Protein AF-A0A091SBZ1-F1 (afdb_monomer_lite)

InterPro domains:
  IPR006222 GCVT, N-terminal domain [PF01571] (2-147)
  IPR027266 Aminomethyltransferase superfamily [G3DSA:3.30.1360.120] (90-147)
  IPR028896 Aminomethyltransferase-like [PTHR43757] (1-147)

Sequence (202 aa):
QTRVYGRDRIRFMESLVVGDIAELKPGQGTLTLLTNERGGIVDDLIVTNTLEDHLYVVSNAGCADKDLAIMRGRAAELQATGGDIHLEVLDNALLALQGPSMAWVLQAGLSDDLAKLSFMNSITTTVFGVPGCRVTRCGYTGEDGVEAGLCLYGNDIDETTTPAEAGLMWTLGKRRRMAMDFPGAAIIMAQVKEKPKRKRVG

pLDDT: mean 93.48, std 8.98, range [35.75, 98.69]

Radius of gyration: 17.46 Å; chains: 1; bounding box: 43×33×48 Å

Organism: Nestor notabilis (NCBI:txid176057)

Foldseek 3Di:
DKKKAAPCSQVLVQQFWQANSVPADAQFKDWIFGAAQQQFGAWIWIWHNHVDRIIDIDTDPVCVVVVVVVSVVSVVVCVVVVGTMDMDDDPDDDDDDFELCSLVVFVVQFPDNCVVQDARGWDFGGGNNRHRDIDHRYDDCCDNDDRNLDDDEPPLGHNNAHCQQAVNCVRRYPVCLVVVSYRNSVVNNVCVVVPDPHHDDD

Structure (mmCIF, N/CA/C/O backbone):
data_AF-A0A091SBZ1-F1
#
_entry.id   AF-A0A091SBZ1-F1
#
loop_
_atom_site.group_PDB
_atom_site.id
_atom_site.type_symbol
_atom_site.label_atom_id
_atom_site.label_alt_id
_atom_site.label_comp_id
_atom_site.label_asym_id
_atom_site.label_entity_id
_atom_site.label_seq_id
_atom_site.pdbx_PDB_ins_code
_atom_site.Cartn_x
_atom_site.Cartn_y
_atom_site.Cartn_z
_atom_site.occupancy
_atom_site.B_iso_or_equiv
_atom_site.auth_seq_id
_atom_site.auth_comp_id
_atom_site.auth_asym_id
_atom_site.auth_atom_id
_atom_site.pdbx_PDB_model_num
ATOM 1 N N . GLN A 1 1 ? 4.241 -10.629 -0.255 1.00 92.31 1 GLN A N 1
ATOM 2 C CA . GLN A 1 1 ? 3.518 -9.897 -1.319 1.00 92.31 1 GLN A CA 1
ATOM 3 C C . GLN A 1 1 ? 2.236 -10.656 -1.597 1.00 92.31 1 GLN A C 1
ATOM 5 O O . GLN A 1 1 ? 2.288 -11.880 -1.683 1.00 92.31 1 GLN A O 1
ATOM 10 N N . THR A 1 2 ? 1.113 -9.959 -1.727 1.00 97.12 2 THR A N 1
ATOM 11 C CA . THR A 1 2 ? -0.202 -10.594 -1.876 1.00 97.12 2 THR A CA 1
ATOM 12 C C . THR A 1 2 ? -1.004 -9.868 -2.945 1.00 97.12 2 THR A C 1
ATOM 14 O O . THR A 1 2 ? -0.999 -8.638 -2.990 1.00 97.12 2 THR A O 1
ATOM 17 N N . ARG A 1 3 ? -1.705 -10.609 -3.800 1.00 98.06 3 ARG A N 1
ATOM 18 C CA . ARG A 1 3 ? -2.728 -10.057 -4.689 1.00 98.06 3 ARG A CA 1
ATOM 19 C C . ARG A 1 3 ? -4.116 -10.342 -4.141 1.00 98.06 3 ARG A C 1
ATOM 21 O O . ARG A 1 3 ? -4.367 -11.420 -3.604 1.00 98.06 3 ARG A O 1
ATOM 28 N N . VAL A 1 4 ? -5.008 -9.369 -4.293 1.00 98.56 4 VAL A N 1
ATOM 29 C CA . VAL A 1 4 ? -6.411 -9.464 -3.883 1.00 98.56 4 VAL A CA 1
ATOM 30 C C . VAL A 1 4 ? -7.297 -9.300 -5.111 1.00 98.56 4 VAL A C 1
ATOM 32 O O . VAL A 1 4 ? -7.350 -8.227 -5.713 1.00 98.56 4 VAL A O 1
ATOM 35 N N . TYR A 1 5 ? -8.002 -10.365 -5.459 1.00 98.50 5 TYR A N 1
ATOM 36 C CA . TYR A 1 5 ? -8.915 -10.455 -6.594 1.00 98.50 5 TYR A CA 1
ATOM 37 C C . TYR A 1 5 ? -10.376 -10.434 -6.144 1.00 98.50 5 TYR A C 1
ATOM 39 O O . TYR A 1 5 ? -10.666 -10.509 -4.948 1.00 98.50 5 TYR A O 1
ATOM 47 N N . GLY A 1 6 ? -11.277 -10.391 -7.126 1.00 97.94 6 GLY A N 1
ATOM 48 C CA . GLY A 1 6 ? -12.724 -10.438 -6.938 1.00 97.94 6 GLY A CA 1
ATOM 49 C C . GLY A 1 6 ? -13.359 -9.050 -6.958 1.00 97.94 6 GLY A C 1
ATOM 50 O O . GLY A 1 6 ? -12.687 -8.027 -6.761 1.00 97.94 6 GLY A O 1
ATOM 51 N N . ARG A 1 7 ? -14.665 -8.994 -7.228 1.00 97.81 7 ARG A N 1
ATOM 52 C CA . ARG A 1 7 ? -15.421 -7.731 -7.323 1.00 97.81 7 ARG A CA 1
ATOM 53 C C . ARG A 1 7 ? -15.471 -6.969 -5.997 1.00 97.81 7 ARG A C 1
ATOM 55 O O . ARG A 1 7 ? -15.599 -5.748 -5.992 1.00 97.81 7 ARG A O 1
ATOM 62 N N . ASP A 1 8 ? -15.335 -7.678 -4.876 1.00 98.31 8 ASP A N 1
ATOM 63 C CA . ASP A 1 8 ? -15.421 -7.115 -3.530 1.00 98.31 8 ASP A CA 1
ATOM 64 C C . ASP A 1 8 ? -14.040 -6.747 -2.947 1.00 98.31 8 ASP A C 1
ATOM 66 O O . ASP A 1 8 ? -13.957 -6.295 -1.804 1.00 98.31 8 ASP A O 1
ATOM 70 N N . ARG A 1 9 ? -12.945 -6.877 -3.718 1.00 98.62 9 ARG A N 1
ATOM 71 C CA . ARG A 1 9 ? -11.557 -6.637 -3.262 1.00 98.62 9 ARG A CA 1
ATOM 72 C C . ARG A 1 9 ? -11.333 -5.275 -2.596 1.00 98.62 9 ARG A C 1
ATOM 74 O O . ARG A 1 9 ? -10.594 -5.187 -1.619 1.00 98.62 9 ARG A O 1
ATOM 81 N N . ILE A 1 10 ? -11.987 -4.222 -3.098 1.00 98.38 10 ILE A N 1
ATOM 82 C CA . ILE A 1 10 ? -11.879 -2.863 -2.548 1.00 98.38 10 ILE A CA 1
ATOM 83 C C . ILE A 1 10 ? -12.536 -2.811 -1.172 1.00 98.38 10 ILE A C 1
ATOM 85 O O . ILE A 1 10 ? -11.896 -2.424 -0.199 1.00 98.38 10 ILE A O 1
ATOM 89 N N . ARG A 1 11 ? -13.790 -3.270 -1.075 1.00 98.00 11 ARG A N 1
ATOM 90 C CA . ARG A 1 11 ? -14.533 -3.339 0.189 1.00 98.00 11 ARG A CA 1
ATOM 91 C C . ARG A 1 11 ? -13.799 -4.198 1.216 1.00 98.00 11 ARG A C 1
ATOM 93 O O . ARG A 1 11 ? -13.717 -3.826 2.382 1.00 98.00 11 ARG A O 1
ATOM 100 N N . PHE A 1 12 ? -13.256 -5.332 0.783 1.00 98.56 12 PHE A N 1
ATOM 101 C CA . PHE A 1 12 ? -12.437 -6.194 1.621 1.00 98.56 12 PHE A CA 1
ATOM 102 C C . PHE A 1 12 ? -11.220 -5.456 2.164 1.00 98.56 12 PHE A C 1
ATOM 104 O O . PHE A 1 12 ? -11.011 -5.457 3.376 1.00 98.56 12 PHE A O 1
ATOM 111 N N . MET A 1 13 ? -10.452 -4.784 1.306 1.00 98.62 13 MET A N 1
ATOM 112 C CA . MET A 1 13 ? -9.267 -4.079 1.773 1.00 98.62 13 MET A CA 1
ATOM 113 C C . MET A 1 13 ? -9.621 -2.937 2.720 1.00 98.62 13 MET A C 1
ATOM 115 O O . MET A 1 13 ? -9.013 -2.806 3.778 1.00 98.62 13 MET A O 1
ATOM 119 N N . GLU A 1 14 ? -10.659 -2.168 2.409 1.00 98.69 14 GLU A N 1
ATOM 120 C CA . GLU A 1 14 ? -11.131 -1.084 3.270 1.00 98.69 14 GLU A CA 1
ATOM 121 C C . GLU A 1 14 ? -11.659 -1.561 4.625 1.00 98.69 14 GLU A C 1
ATOM 123 O O . GLU A 1 14 ? -11.531 -0.834 5.606 1.00 98.69 14 GLU A O 1
ATOM 128 N N . SER A 1 15 ? -12.154 -2.796 4.734 1.00 98.12 15 SER A N 1
ATOM 129 C CA . SER A 1 15 ? -12.539 -3.379 6.029 1.00 98.12 15 SER A CA 1
ATOM 130 C C . SER A 1 15 ? -11.360 -3.651 6.973 1.00 98.12 15 SER A C 1
ATOM 132 O O . SER A 1 15 ? -11.565 -3.970 8.144 1.00 98.12 15 SER A O 1
ATOM 134 N N . LEU A 1 16 ? -10.133 -3.554 6.461 1.00 98.44 16 LEU A N 1
ATOM 135 C CA . LEU A 1 16 ? -8.896 -3.827 7.185 1.00 98.44 16 LEU A CA 1
ATOM 136 C C . LEU A 1 16 ? -8.058 -2.561 7.387 1.00 98.44 16 LEU A C 1
ATOM 138 O O . LEU A 1 16 ? -7.412 -2.408 8.422 1.00 98.44 16 LEU A O 1
ATOM 142 N N . VAL A 1 17 ? -8.064 -1.657 6.405 1.00 98.69 17 VAL A N 1
ATOM 143 C CA . VAL A 1 17 ? -7.133 -0.525 6.355 1.00 98.69 17 VAL A CA 1
ATOM 144 C C . VAL A 1 17 ? -7.822 0.828 6.465 1.00 98.69 17 VAL A C 1
ATOM 146 O O . VAL A 1 17 ? -9.003 0.983 6.155 1.00 98.69 17 VAL A O 1
ATOM 149 N N . VAL A 1 18 ? -7.052 1.844 6.846 1.00 98.44 18 VAL A N 1
ATOM 150 C CA . VAL A 1 18 ? -7.541 3.222 7.050 1.00 98.44 18 VAL A CA 1
ATOM 151 C C . VAL A 1 18 ? -7.615 4.080 5.774 1.00 98.44 18 VAL A C 1
ATOM 153 O O . VAL A 1 18 ? -8.187 5.173 5.788 1.00 98.44 18 VAL A O 1
ATOM 156 N N . GLY A 1 19 ? -7.008 3.624 4.676 1.00 98.19 19 GLY A N 1
ATOM 157 C CA . GLY A 1 19 ? -6.908 4.363 3.413 1.00 98.19 19 GLY A CA 1
ATOM 158 C C . GLY A 1 19 ? -8.196 4.360 2.585 1.00 98.19 19 GLY A C 1
ATOM 159 O O . GLY A 1 19 ? -9.015 3.450 2.691 1.00 98.19 19 GLY A O 1
ATOM 160 N N . ASP A 1 20 ? -8.369 5.376 1.735 1.00 98.00 20 ASP A N 1
ATOM 161 C CA . ASP A 1 20 ? -9.408 5.393 0.692 1.00 98.00 20 ASP A CA 1
ATOM 162 C C . ASP A 1 20 ? -8.918 4.604 -0.531 1.00 98.00 20 ASP A C 1
ATOM 164 O O . ASP A 1 20 ? -8.333 5.164 -1.456 1.00 98.00 20 ASP A O 1
ATOM 168 N N . ILE A 1 21 ? -9.127 3.288 -0.524 1.00 98.56 21 ILE A N 1
ATOM 169 C CA . ILE A 1 21 ? -8.660 2.389 -1.588 1.00 98.56 21 ILE A CA 1
ATOM 170 C C . ILE A 1 21 ? -9.524 2.547 -2.844 1.00 98.56 21 ILE A C 1
ATOM 172 O O . ILE A 1 21 ? -9.005 2.484 -3.955 1.00 98.56 21 ILE A O 1
ATOM 176 N N . ALA A 1 22 ? -10.820 2.823 -2.679 1.00 98.12 22 ALA A N 1
ATOM 177 C CA . ALA A 1 22 ? -11.746 3.059 -3.788 1.00 98.12 22 ALA A CA 1
ATOM 178 C C . ALA A 1 22 ? -11.381 4.276 -4.664 1.00 98.12 22 ALA A C 1
ATOM 180 O O . ALA A 1 22 ? -11.751 4.315 -5.833 1.00 98.12 22 ALA A O 1
ATOM 181 N N . GLU A 1 23 ? -10.656 5.256 -4.116 1.00 97.81 23 GLU A N 1
ATOM 182 C CA . GLU A 1 23 ? -10.259 6.485 -4.823 1.00 97.81 23 GLU A CA 1
ATOM 183 C C . GLU A 1 23 ? -8.939 6.330 -5.600 1.00 97.81 23 GLU A C 1
ATOM 185 O O . GLU A 1 23 ? -8.543 7.229 -6.349 1.00 97.81 23 GLU A O 1
ATOM 190 N N . LEU A 1 24 ? -8.232 5.206 -5.427 1.00 97.94 24 LEU A N 1
ATOM 191 C CA . LEU A 1 24 ? -6.988 4.945 -6.143 1.00 97.94 24 LEU A CA 1
ATOM 192 C C . LEU A 1 24 ? -7.272 4.746 -7.630 1.00 97.94 24 LEU A C 1
ATOM 194 O O . LEU A 1 24 ? -8.044 3.872 -8.030 1.00 97.94 24 LEU A O 1
ATOM 198 N N . LYS A 1 25 ? -6.589 5.524 -8.467 1.00 97.75 25 LYS A N 1
ATOM 199 C CA . LYS A 1 25 ? -6.629 5.350 -9.921 1.00 97.75 25 LYS A CA 1
ATOM 200 C C . LYS A 1 25 ? -5.935 4.042 -10.330 1.00 97.75 25 LYS A C 1
ATOM 202 O O . LYS A 1 25 ? -5.073 3.561 -9.595 1.00 97.75 25 LYS A O 1
ATOM 207 N N . PRO A 1 26 ? -6.241 3.483 -11.512 1.00 97.50 26 PRO A N 1
ATOM 208 C CA . PRO A 1 26 ? -5.489 2.350 -12.043 1.00 97.50 26 PRO A CA 1
ATOM 209 C C . PRO A 1 26 ? -3.983 2.643 -12.099 1.00 97.50 26 PRO A C 1
ATOM 211 O O . PRO A 1 26 ? -3.564 3.699 -12.572 1.00 97.50 26 PRO A O 1
ATOM 214 N N . GLY A 1 27 ? -3.181 1.713 -11.588 1.00 95.19 27 GLY A N 1
ATOM 215 C CA . GLY A 1 27 ? -1.731 1.833 -11.422 1.00 95.19 27 GLY A CA 1
ATOM 216 C C . GLY A 1 27 ? -1.283 2.574 -10.155 1.00 95.19 27 GLY A C 1
ATOM 217 O O . GLY A 1 27 ? -0.106 2.478 -9.801 1.00 95.19 27 GLY A O 1
ATOM 218 N N . GLN A 1 28 ? -2.183 3.271 -9.455 1.00 97.94 28 GLN A N 1
ATOM 219 C CA . GLN A 1 28 ? -1.863 4.090 -8.288 1.00 97.94 28 GLN A CA 1
ATOM 220 C C . GLN A 1 28 ? -1.877 3.266 -7.000 1.00 97.94 28 GLN A C 1
ATOM 222 O O . GLN A 1 28 ? -2.772 2.456 -6.756 1.00 97.94 28 GLN A O 1
ATOM 227 N N . GLY A 1 29 ? -0.905 3.521 -6.132 1.00 97.25 29 GLY A N 1
ATOM 228 C CA . GLY A 1 29 ? -0.876 3.020 -4.771 1.00 97.25 29 GLY A CA 1
ATOM 229 C C . GLY A 1 29 ? -0.824 4.106 -3.711 1.00 97.25 29 GLY A C 1
ATOM 230 O O . GLY A 1 29 ? -0.721 5.298 -3.992 1.00 97.25 29 GLY A O 1
ATOM 231 N N . THR A 1 30 ? -0.903 3.664 -2.464 1.00 97.56 30 THR A N 1
ATOM 232 C CA . THR A 1 30 ? -0.788 4.506 -1.277 1.00 97.56 30 THR A CA 1
ATOM 233 C C . THR A 1 30 ? -0.179 3.704 -0.135 1.00 97.56 30 THR A C 1
ATOM 235 O O . THR A 1 30 ? -0.387 2.492 -0.045 1.00 97.56 30 THR A O 1
ATOM 238 N N . LEU A 1 31 ? 0.538 4.390 0.758 1.00 97.31 31 LEU A N 1
ATOM 239 C CA . LEU A 1 31 ? 0.767 3.863 2.098 1.00 97.31 31 LEU A CA 1
ATOM 240 C C . LEU A 1 31 ? -0.582 3.829 2.818 1.00 97.31 31 LEU A C 1
ATOM 242 O O . LEU A 1 31 ? -1.367 4.780 2.738 1.00 97.31 31 LEU A O 1
ATOM 246 N N . THR A 1 32 ? -0.850 2.742 3.519 1.00 98.38 32 THR A N 1
ATOM 247 C CA . THR A 1 32 ? -1.981 2.617 4.425 1.00 98.38 32 THR A CA 1
ATOM 248 C C . THR A 1 32 ? -1.585 1.786 5.640 1.00 98.38 32 THR A C 1
ATOM 250 O O . THR A 1 32 ? -0.468 1.284 5.726 1.00 98.38 32 THR A O 1
ATOM 253 N N . LEU A 1 33 ? -2.487 1.698 6.610 1.00 98.50 33 LEU A N 1
ATOM 254 C CA . LEU A 1 33 ? -2.244 1.061 7.897 1.00 98.50 33 LEU A CA 1
ATOM 255 C C . LEU A 1 33 ? -3.325 0.016 8.120 1.00 98.50 33 LEU A C 1
ATOM 257 O O . LEU A 1 33 ? -4.511 0.347 8.034 1.00 98.50 33 LEU A O 1
ATOM 261 N N . LEU A 1 34 ? -2.911 -1.212 8.417 1.00 98.38 34 LEU A N 1
ATOM 262 C CA . LEU A 1 34 ? -3.780 -2.234 8.983 1.00 98.38 34 LEU A CA 1
ATOM 263 C C . LEU A 1 34 ? -4.023 -1.859 10.446 1.00 98.38 34 LEU A C 1
ATOM 265 O O . LEU A 1 34 ? -3.061 -1.679 11.192 1.00 98.38 34 LEU A O 1
ATOM 269 N N . THR A 1 35 ? -5.275 -1.715 10.872 1.00 98.38 35 THR A N 1
ATOM 270 C CA . THR A 1 35 ? -5.596 -1.359 12.265 1.00 98.38 35 THR A CA 1
ATOM 271 C C . THR A 1 35 ? -6.416 -2.436 12.957 1.00 98.38 35 THR A C 1
ATOM 273 O O . THR A 1 35 ? -7.082 -3.254 12.326 1.00 98.38 35 THR A O 1
ATOM 276 N N . ASN A 1 36 ? -6.357 -2.446 14.287 1.00 97.94 36 ASN A N 1
ATOM 277 C CA . ASN A 1 36 ? -7.214 -3.277 15.127 1.00 97.94 36 ASN A CA 1
ATOM 278 C C . ASN A 1 36 ? -8.406 -2.473 15.682 1.00 97.94 36 ASN A C 1
ATOM 280 O O . ASN A 1 36 ? -8.450 -1.247 15.597 1.00 97.94 36 ASN A O 1
ATOM 284 N N . GLU A 1 37 ? -9.360 -3.156 16.319 1.00 97.69 37 GLU A N 1
ATOM 285 C CA . GLU A 1 37 ? -10.557 -2.518 16.901 1.00 97.69 37 GLU A CA 1
ATOM 286 C C . GLU A 1 37 ? -10.257 -1.535 18.044 1.00 97.69 37 GLU A C 1
ATOM 288 O O . GLU A 1 37 ? -11.089 -0.699 18.392 1.00 97.69 37 GLU A O 1
ATOM 293 N N . ARG A 1 38 ? -9.050 -1.593 18.623 1.00 97.69 38 ARG A N 1
ATOM 294 C CA . ARG A 1 38 ? -8.576 -0.626 19.625 1.00 97.69 38 ARG A CA 1
ATOM 295 C C . ARG A 1 38 ? -7.905 0.599 18.990 1.00 97.69 38 ARG A C 1
ATOM 297 O O . ARG A 1 38 ? -7.443 1.476 19.713 1.00 97.69 38 ARG A O 1
ATOM 304 N N . GLY A 1 39 ? -7.853 0.669 17.659 1.00 97.38 39 GLY A N 1
ATOM 305 C CA . GLY A 1 39 ? -7.251 1.756 16.887 1.00 97.38 39 GLY A CA 1
ATOM 306 C C . GLY A 1 39 ? -5.733 1.667 16.733 1.00 97.38 39 GLY A C 1
ATOM 307 O O . GLY A 1 39 ? -5.150 2.550 16.110 1.00 97.38 39 GLY A O 1
ATOM 308 N N . GLY A 1 40 ? -5.095 0.634 17.287 1.00 98.06 40 GLY A N 1
ATOM 309 C CA . GLY A 1 40 ? -3.657 0.423 17.158 1.00 98.06 40 GLY A CA 1
ATOM 310 C C . GLY A 1 40 ? -3.269 -0.076 15.769 1.00 98.06 40 GLY A C 1
ATOM 311 O O . GLY A 1 40 ? -4.065 -0.746 15.104 1.00 98.06 40 GLY A O 1
ATOM 312 N N . ILE A 1 41 ? -2.050 0.247 15.345 1.00 98.50 41 ILE A N 1
ATOM 313 C CA . ILE A 1 41 ? -1.506 -0.139 14.042 1.00 98.50 41 ILE A CA 1
ATOM 314 C C . ILE A 1 41 ? -0.955 -1.562 14.135 1.00 98.50 41 ILE A C 1
ATOM 316 O O . ILE A 1 41 ? -0.110 -1.857 14.967 1.00 98.50 41 ILE A O 1
ATOM 320 N N . VAL A 1 42 ? -1.444 -2.460 13.291 1.00 97.62 42 VAL A N 1
ATOM 321 C CA . VAL A 1 42 ? -1.009 -3.861 13.233 1.00 97.62 42 VAL A CA 1
ATOM 322 C C . VAL A 1 42 ? 0.165 -4.046 12.281 1.00 97.62 42 VAL A C 1
ATOM 324 O O . VAL A 1 42 ? 1.040 -4.854 12.576 1.00 97.62 42 VAL A O 1
ATOM 327 N N . ASP A 1 43 ? 0.160 -3.320 11.166 1.00 97.69 43 ASP A N 1
ATOM 328 C CA . ASP A 1 43 ? 1.286 -3.176 10.244 1.00 97.69 43 ASP A CA 1
ATOM 329 C C . ASP A 1 43 ? 1.040 -1.965 9.333 1.00 97.69 43 ASP A C 1
ATOM 331 O O . ASP A 1 43 ? -0.110 -1.546 9.131 1.00 97.69 43 ASP A O 1
ATOM 335 N N . ASP A 1 44 ? 2.104 -1.404 8.770 1.00 96.19 44 ASP A N 1
ATOM 336 C CA . ASP A 1 44 ? 2.031 -0.455 7.665 1.00 96.19 44 ASP A CA 1
ATOM 337 C C . ASP A 1 44 ? 2.322 -1.151 6.330 1.00 96.19 44 ASP A C 1
ATOM 339 O O . ASP A 1 44 ? 3.163 -2.038 6.227 1.00 96.19 44 ASP A O 1
ATOM 343 N N . LEU A 1 45 ? 1.572 -0.789 5.291 1.00 95.44 45 LEU A N 1
ATOM 344 C CA . LEU A 1 45 ? 1.581 -1.525 4.030 1.00 95.44 45 LEU A CA 1
ATOM 345 C C . LEU A 1 45 ? 1.336 -0.614 2.831 1.00 95.44 45 LEU A C 1
ATOM 347 O O . LEU A 1 45 ? 0.634 0.396 2.917 1.00 95.44 45 LEU A O 1
ATOM 351 N N . ILE A 1 46 ? 1.882 -0.999 1.680 1.00 96.94 46 ILE A N 1
ATOM 352 C CA . ILE A 1 46 ? 1.566 -0.366 0.400 1.00 96.94 46 ILE A CA 1
ATOM 353 C C . ILE A 1 46 ? 0.486 -1.189 -0.293 1.00 96.94 46 ILE A C 1
ATOM 355 O O . ILE A 1 46 ? 0.673 -2.379 -0.556 1.00 96.94 46 ILE A O 1
ATOM 359 N N . VAL A 1 47 ? -0.627 -0.535 -0.630 1.00 98.38 47 VAL A N 1
ATOM 360 C CA . VAL A 1 47 ? -1.666 -1.087 -1.510 1.00 98.38 47 VAL A CA 1
ATOM 361 C C . VAL A 1 47 ? -1.658 -0.326 -2.818 1.00 98.38 47 VAL A C 1
ATOM 363 O O . VAL A 1 47 ? -1.670 0.903 -2.826 1.00 98.38 47 VAL A O 1
ATOM 366 N N . THR A 1 48 ? -1.691 -1.062 -3.920 1.00 98.38 48 THR A N 1
ATOM 367 C CA . THR A 1 48 ? -1.811 -0.531 -5.275 1.00 98.38 48 THR A CA 1
ATOM 368 C C . THR A 1 48 ? -3.074 -1.064 -5.934 1.00 98.38 48 THR A C 1
ATOM 370 O O . THR A 1 48 ? -3.275 -2.277 -5.978 1.00 98.38 48 THR A O 1
ATOM 373 N N . ASN A 1 49 ? -3.897 -0.170 -6.484 1.00 98.25 49 ASN A N 1
ATOM 374 C CA . ASN A 1 49 ? -4.931 -0.534 -7.446 1.00 98.25 49 ASN A CA 1
ATOM 375 C C . ASN A 1 49 ? -4.253 -0.725 -8.800 1.00 98.25 49 ASN A C 1
ATOM 377 O O . ASN A 1 49 ? -3.751 0.241 -9.370 1.00 98.25 49 ASN A O 1
ATOM 381 N N . THR A 1 50 ? -4.120 -1.963 -9.271 1.00 97.56 50 THR A N 1
ATOM 382 C CA . THR A 1 50 ? -3.279 -2.228 -10.442 1.00 97.56 50 THR A CA 1
ATOM 383 C C . THR A 1 50 ? -3.968 -1.851 -11.754 1.00 97.56 50 THR A C 1
ATOM 385 O O . THR A 1 50 ? -5.124 -1.436 -11.768 1.00 97.56 50 THR A O 1
ATOM 388 N N . LEU A 1 51 ? -3.237 -1.927 -12.870 1.00 93.88 51 LEU A N 1
ATOM 389 C CA . LEU A 1 51 ? -3.848 -1.814 -14.202 1.00 93.88 51 LEU A CA 1
ATOM 390 C C . LEU A 1 51 ? -4.624 -3.089 -14.555 1.00 93.88 51 LEU A C 1
ATOM 392 O O . LEU A 1 51 ? -5.572 -3.057 -15.333 1.00 93.88 51 LEU A O 1
ATOM 396 N N . GLU A 1 52 ? -4.207 -4.207 -13.970 1.00 94.25 52 GLU A N 1
ATOM 397 C CA . GLU A 1 52 ? -4.923 -5.470 -13.960 1.00 94.25 52 GLU A CA 1
ATOM 398 C C . GLU A 1 52 ? -6.037 -5.466 -12.888 1.00 94.25 52 GLU A C 1
ATOM 400 O O . GLU A 1 52 ? -6.023 -4.645 -11.968 1.00 94.25 52 GLU A O 1
ATOM 405 N N . ASP A 1 53 ? -7.006 -6.383 -12.986 1.00 93.88 53 ASP A N 1
ATOM 406 C CA . ASP A 1 53 ? -8.207 -6.431 -12.128 1.00 93.88 53 ASP A CA 1
ATOM 407 C C . ASP A 1 53 ? -7.943 -7.006 -10.715 1.00 93.88 53 ASP A C 1
ATOM 409 O O . ASP A 1 53 ? -8.642 -7.897 -10.232 1.00 93.88 53 ASP A O 1
ATOM 413 N N . HIS A 1 54 ? -6.915 -6.502 -10.027 1.00 98.06 54 HIS A N 1
ATOM 414 C CA . HIS A 1 54 ? -6.574 -6.880 -8.654 1.00 98.06 54 HIS A CA 1
ATOM 415 C C . HIS A 1 54 ? -5.952 -5.731 -7.857 1.00 98.06 54 HIS A C 1
ATOM 417 O O . HIS A 1 54 ? -5.512 -4.718 -8.395 1.00 98.06 54 HIS A O 1
ATOM 423 N N . LEU A 1 55 ? -5.913 -5.889 -6.534 1.00 98.62 55 LEU A N 1
ATOM 424 C CA . LEU A 1 55 ? -5.047 -5.081 -5.678 1.00 98.62 55 LEU A CA 1
ATOM 425 C C . LEU A 1 55 ? -3.722 -5.798 -5.476 1.00 98.62 55 LEU A C 1
ATOM 427 O O . LEU A 1 55 ? -3.691 -7.018 -5.323 1.00 98.62 55 LEU A O 1
ATOM 431 N N . TYR A 1 56 ? -2.634 -5.041 -5.434 1.00 98.25 56 TYR A N 1
ATOM 432 C CA . TYR A 1 56 ? -1.309 -5.542 -5.098 1.00 98.25 56 TYR A CA 1
ATOM 433 C C . TYR A 1 56 ? -0.875 -4.978 -3.749 1.00 98.25 56 TYR A C 1
ATOM 435 O O . TYR A 1 56 ? -0.849 -3.762 -3.567 1.00 98.25 56 TYR A O 1
ATOM 443 N N . VAL A 1 57 ? -0.561 -5.867 -2.809 1.00 97.81 57 VAL A N 1
ATOM 444 C CA . VAL A 1 57 ? -0.284 -5.536 -1.411 1.00 97.81 57 VAL A CA 1
ATOM 445 C C . VAL A 1 57 ? 1.128 -5.973 -1.036 1.00 97.81 57 VAL A C 1
ATOM 447 O O . VAL A 1 57 ? 1.519 -7.134 -1.220 1.00 97.81 57 VAL A O 1
ATOM 450 N N . VAL A 1 58 ? 1.888 -5.038 -0.475 1.00 95.69 58 VAL A N 1
ATOM 451 C CA . VAL A 1 58 ? 3.216 -5.273 0.092 1.00 95.69 58 VAL A CA 1
ATOM 452 C C . VAL A 1 58 ? 3.179 -4.866 1.560 1.00 95.69 58 VAL A C 1
ATOM 454 O O . VAL A 1 58 ? 3.018 -3.684 1.856 1.00 95.69 58 VAL A O 1
ATOM 457 N N . SER A 1 59 ? 3.302 -5.848 2.450 1.00 91.88 59 SER A N 1
ATOM 458 C CA . SER A 1 59 ? 3.461 -5.655 3.893 1.00 91.88 59 SER A CA 1
ATOM 459 C C . SER A 1 59 ? 4.895 -5.947 4.335 1.00 91.88 59 SER A C 1
ATOM 461 O O . SER A 1 59 ? 5.710 -6.444 3.542 1.00 91.88 59 SER A O 1
ATOM 463 N N . ASN A 1 60 ? 5.210 -5.636 5.592 1.00 89.50 60 ASN A N 1
ATOM 464 C CA . ASN A 1 60 ? 6.533 -5.873 6.148 1.00 89.50 60 ASN A CA 1
ATOM 465 C C . ASN A 1 60 ? 6.843 -7.374 6.232 1.00 89.50 60 ASN A C 1
ATOM 467 O O . ASN A 1 60 ? 6.016 -8.190 6.640 1.00 89.50 60 ASN A O 1
ATOM 471 N N . ALA A 1 61 ? 8.081 -7.758 5.904 1.00 85.75 61 ALA A N 1
ATOM 472 C CA . ALA A 1 61 ? 8.489 -9.165 5.922 1.00 85.75 61 ALA A CA 1
ATOM 473 C C . ALA A 1 61 ? 8.329 -9.811 7.312 1.00 85.75 61 ALA A C 1
ATOM 475 O O . ALA A 1 61 ? 7.895 -10.956 7.407 1.00 85.75 61 ALA A O 1
ATOM 476 N N . GLY A 1 62 ? 8.619 -9.065 8.386 1.00 86.88 62 GLY A N 1
ATOM 477 C CA . GLY A 1 62 ? 8.455 -9.528 9.770 1.00 86.88 62 GLY A CA 1
ATOM 478 C C . GLY A 1 62 ? 6.999 -9.678 10.225 1.00 86.88 62 GLY A C 1
ATOM 479 O O . GLY A 1 62 ? 6.751 -10.303 11.253 1.00 86.88 62 GLY A O 1
ATOM 480 N N . CYS A 1 63 ? 6.046 -9.136 9.464 1.00 91.38 63 CYS A N 1
ATOM 481 C CA . CYS A 1 63 ? 4.616 -9.169 9.767 1.00 91.38 63 CYS A CA 1
ATOM 482 C C . CYS A 1 63 ? 3.835 -10.103 8.832 1.00 91.38 63 CYS A C 1
ATOM 484 O O . CYS A 1 63 ? 2.671 -10.391 9.099 1.00 91.38 63 CYS A O 1
ATOM 486 N N . ALA A 1 64 ? 4.479 -10.650 7.792 1.00 90.25 64 ALA A N 1
ATOM 487 C CA . ALA A 1 64 ? 3.826 -11.365 6.697 1.00 90.25 64 ALA A CA 1
ATOM 488 C C . ALA A 1 64 ? 2.846 -12.461 7.154 1.00 90.25 64 ALA A C 1
ATOM 490 O O . ALA A 1 64 ? 1.715 -12.504 6.671 1.00 90.25 64 ALA A O 1
ATOM 491 N N . ASP A 1 65 ? 3.244 -13.316 8.102 1.00 92.38 65 ASP A N 1
ATOM 492 C CA . ASP A 1 65 ? 2.381 -14.393 8.605 1.00 92.38 65 ASP A CA 1
ATOM 493 C C . ASP A 1 65 ? 1.157 -13.849 9.352 1.00 92.38 65 ASP A C 1
ATOM 495 O O . ASP A 1 65 ? 0.034 -14.326 9.157 1.00 92.38 65 ASP A O 1
ATOM 499 N N . LYS A 1 66 ? 1.363 -12.816 10.178 1.00 94.94 66 LYS A N 1
ATOM 500 C CA . LYS A 1 66 ? 0.308 -12.154 10.951 1.00 94.94 66 LYS A CA 1
ATOM 501 C C . LYS A 1 66 ? -0.693 -11.467 10.023 1.00 94.94 66 LYS A C 1
ATOM 503 O O . LYS A 1 66 ? -1.899 -11.685 10.147 1.00 94.94 66 LYS A O 1
ATOM 508 N N . ASP A 1 67 ? -0.201 -10.694 9.063 1.00 96.00 67 ASP A N 1
ATOM 509 C CA . ASP A 1 67 ? -1.043 -9.942 8.132 1.00 96.00 67 ASP A CA 1
ATOM 510 C C . ASP A 1 67 ? -1.826 -10.885 7.224 1.00 96.00 67 ASP A C 1
ATOM 512 O O . ASP A 1 67 ? -3.021 -10.696 6.990 1.00 96.00 67 ASP A O 1
ATOM 516 N N . LEU A 1 68 ? -1.176 -11.949 6.742 1.00 96.12 68 LEU A N 1
ATOM 517 C CA . LEU A 1 68 ? -1.820 -12.958 5.915 1.00 96.12 68 LEU A CA 1
ATOM 518 C C . LEU A 1 68 ? -2.906 -13.709 6.686 1.00 96.12 68 LEU A C 1
ATOM 520 O O . LEU A 1 68 ? -3.961 -13.983 6.113 1.00 96.12 68 LEU A O 1
ATOM 524 N N . ALA A 1 69 ? -2.692 -14.017 7.968 1.00 97.38 69 ALA A N 1
ATOM 525 C CA . ALA A 1 69 ? -3.717 -14.623 8.812 1.00 97.38 69 ALA A CA 1
ATOM 526 C C . ALA A 1 69 ? -4.940 -13.703 8.966 1.00 97.38 69 ALA A C 1
ATOM 528 O O . ALA A 1 69 ? -6.071 -14.162 8.794 1.00 97.38 69 ALA A O 1
ATOM 529 N N . ILE A 1 70 ? -4.725 -12.404 9.201 1.00 97.69 70 ILE A N 1
ATOM 530 C CA . ILE A 1 70 ? -5.801 -11.405 9.302 1.00 97.69 70 ILE A CA 1
ATOM 531 C C . ILE A 1 70 ? -6.565 -11.285 7.979 1.00 97.69 70 ILE A C 1
ATOM 533 O O . ILE A 1 70 ? -7.795 -11.380 7.960 1.00 97.69 70 ILE A O 1
ATOM 537 N N . MET A 1 71 ? -5.849 -11.132 6.861 1.00 97.94 71 MET A N 1
ATOM 538 C CA . MET A 1 71 ? -6.457 -11.049 5.533 1.00 97.94 71 MET A CA 1
ATOM 539 C C . MET A 1 71 ? -7.263 -12.307 5.200 1.00 97.94 71 MET A C 1
ATOM 541 O O . MET A 1 71 ? -8.387 -12.199 4.717 1.00 97.94 71 MET A O 1
ATOM 545 N N . ARG A 1 72 ? -6.728 -13.502 5.485 1.00 98.12 72 ARG A N 1
ATOM 546 C CA . ARG A 1 72 ? -7.430 -14.776 5.255 1.00 98.12 72 ARG A CA 1
ATOM 547 C C . ARG A 1 72 ? -8.674 -14.913 6.124 1.00 98.12 72 ARG A C 1
ATOM 549 O O . ARG A 1 72 ? -9.707 -15.329 5.608 1.00 98.12 72 ARG A O 1
ATOM 556 N N . GLY A 1 73 ? -8.597 -14.538 7.401 1.00 97.94 73 GLY A N 1
ATOM 557 C CA . GLY A 1 73 ? -9.747 -14.547 8.305 1.00 97.94 73 GLY A CA 1
ATOM 558 C C . GLY A 1 73 ? -10.874 -13.655 7.787 1.00 97.94 73 GLY A C 1
ATOM 559 O O . GLY A 1 73 ? -11.998 -14.116 7.599 1.00 97.94 73 GLY A O 1
ATOM 560 N N . ARG A 1 74 ? -10.551 -12.406 7.432 1.00 97.69 74 ARG A N 1
ATOM 561 C CA . ARG A 1 74 ? -11.536 -11.470 6.876 1.00 97.69 74 ARG A CA 1
ATOM 562 C C . ARG A 1 74 ? -12.085 -11.922 5.521 1.00 97.69 74 ARG A C 1
ATOM 564 O O . ARG A 1 74 ? -13.268 -11.729 5.246 1.00 97.69 74 ARG A O 1
ATOM 571 N N . ALA A 1 75 ? -11.251 -12.524 4.674 1.00 98.06 75 ALA A N 1
ATOM 572 C CA . ALA A 1 75 ? -11.696 -13.051 3.389 1.00 98.06 75 ALA A CA 1
ATOM 573 C C . ALA A 1 75 ? -12.703 -14.188 3.598 1.00 98.06 75 ALA A C 1
ATOM 575 O O . ALA A 1 75 ? -13.754 -14.177 2.964 1.00 98.06 75 ALA A O 1
ATOM 576 N N . ALA A 1 76 ? -12.435 -15.101 4.537 1.00 98.06 76 ALA A N 1
ATOM 577 C CA . ALA A 1 76 ? -13.347 -16.186 4.884 1.00 98.06 76 ALA A CA 1
ATOM 578 C C . ALA A 1 76 ? -14.693 -15.667 5.422 1.00 98.06 76 ALA A C 1
ATOM 580 O O . ALA A 1 76 ? -15.741 -16.167 5.020 1.00 98.06 76 ALA A O 1
ATOM 581 N N . GLU A 1 77 ? -14.687 -14.634 6.271 1.00 97.31 77 GLU A N 1
ATOM 582 C CA . GLU A 1 77 ? -15.917 -13.989 6.760 1.00 97.31 77 GLU A CA 1
ATOM 583 C C . GLU A 1 77 ? -16.760 -13.399 5.619 1.00 97.31 77 GLU A C 1
ATOM 585 O O . GLU A 1 77 ? -17.973 -13.611 5.560 1.00 97.31 77 GLU A O 1
ATOM 590 N N . LEU A 1 78 ? -16.131 -12.678 4.683 1.00 96.62 78 LEU A N 1
ATOM 591 C CA . LEU A 1 78 ? -16.845 -12.105 3.540 1.00 96.62 78 LEU A CA 1
ATOM 592 C C . LEU A 1 78 ? -17.354 -13.190 2.589 1.00 96.62 78 LEU A C 1
ATOM 594 O O . LEU A 1 78 ? -18.516 -13.144 2.186 1.00 96.62 78 LEU A O 1
ATOM 598 N N . GLN A 1 79 ? -16.535 -14.194 2.280 1.00 97.94 79 GLN A N 1
ATOM 599 C CA . GLN A 1 79 ? -16.932 -15.331 1.448 1.00 97.94 79 GLN A CA 1
ATOM 600 C C . GLN A 1 79 ? -18.109 -16.105 2.060 1.00 97.94 79 GLN A C 1
ATOM 602 O O . GLN A 1 79 ? -19.038 -16.467 1.340 1.00 97.94 79 GLN A O 1
ATOM 607 N N . ALA A 1 80 ? -18.140 -16.285 3.386 1.00 97.69 80 ALA A N 1
ATOM 608 C CA . ALA A 1 80 ? -19.249 -16.937 4.090 1.00 97.69 80 ALA A CA 1
ATOM 609 C C . ALA A 1 80 ? -20.590 -16.190 3.946 1.00 97.69 80 ALA A C 1
ATOM 611 O O . ALA A 1 80 ? -21.652 -16.787 4.108 1.00 97.69 80 ALA A O 1
ATOM 612 N N . THR A 1 81 ? -20.550 -14.899 3.605 1.00 96.81 81 THR A N 1
ATOM 613 C CA . THR A 1 81 ? -21.735 -14.070 3.324 1.00 96.81 81 THR A CA 1
ATOM 614 C C . THR A 1 81 ? -21.977 -13.845 1.825 1.00 96.81 81 THR A C 1
ATOM 616 O O . THR A 1 81 ? -22.826 -13.037 1.452 1.00 96.81 81 THR A O 1
ATOM 619 N N . GLY A 1 82 ? -21.269 -14.577 0.955 1.00 97.25 82 GLY A N 1
ATOM 620 C CA . GLY A 1 82 ? -21.417 -14.518 -0.504 1.00 97.25 82 GLY A CA 1
ATOM 621 C C . GLY A 1 82 ? -20.545 -13.471 -1.208 1.00 97.25 82 GLY A C 1
ATOM 622 O O . GLY A 1 82 ? -20.807 -13.144 -2.368 1.00 97.25 82 GLY A O 1
ATOM 623 N N . GLY A 1 83 ? -19.535 -12.928 -0.524 1.00 97.62 83 GLY A N 1
ATOM 624 C CA . GLY A 1 83 ? -18.540 -12.039 -1.126 1.00 97.62 83 GLY A CA 1
ATOM 625 C C . GLY A 1 83 ? -17.619 -12.767 -2.110 1.00 97.62 83 GLY A C 1
ATOM 626 O O . GLY A 1 83 ? -17.222 -13.908 -1.878 1.00 97.62 83 GLY A O 1
ATOM 627 N N . ASP A 1 84 ? -17.249 -12.083 -3.191 1.00 98.00 84 ASP A N 1
ATOM 628 C CA . ASP A 1 84 ? -16.275 -12.542 -4.188 1.00 98.00 84 ASP A CA 1
ATOM 629 C C . ASP A 1 84 ? -14.913 -11.865 -3.950 1.00 98.00 84 ASP A C 1
ATOM 631 O O . ASP A 1 84 ? -14.688 -10.704 -4.314 1.00 98.00 84 ASP A O 1
ATOM 635 N N . ILE A 1 85 ? -14.039 -12.595 -3.247 1.00 98.12 85 ILE A N 1
ATOM 636 C CA . ILE A 1 85 ? -12.676 -12.201 -2.881 1.00 98.12 85 ILE A CA 1
ATOM 637 C C . ILE A 1 85 ? -11.768 -13.420 -3.001 1.00 98.12 85 ILE A C 1
ATOM 639 O O . ILE A 1 85 ? -12.096 -14.482 -2.471 1.00 98.12 85 ILE A O 1
ATOM 643 N N . HIS A 1 86 ? -10.587 -13.257 -3.595 1.00 97.38 86 HIS A N 1
ATOM 644 C CA . HIS A 1 86 ? -9.551 -14.291 -3.600 1.00 97.38 86 HIS A CA 1
ATOM 645 C C . HIS A 1 86 ? -8.183 -13.696 -3.271 1.00 97.38 86 HIS A C 1
ATOM 647 O O . HIS A 1 86 ? -7.833 -12.622 -3.755 1.00 97.38 86 HIS A O 1
ATOM 653 N N . LEU A 1 87 ? -7.410 -14.403 -2.447 1.00 98.19 87 LEU A N 1
ATOM 654 C CA . LEU A 1 87 ? -6.061 -14.002 -2.055 1.00 98.19 87 LEU A CA 1
ATOM 655 C C . LEU A 1 87 ? -5.038 -14.924 -2.714 1.00 98.19 87 LEU A C 1
ATOM 657 O O . LEU A 1 87 ? -5.103 -16.140 -2.542 1.00 98.19 87 LEU A O 1
ATOM 661 N N . GLU A 1 88 ? -4.071 -14.340 -3.412 1.00 97.69 88 GLU A N 1
ATOM 662 C CA . GLU A 1 88 ? -2.919 -15.043 -3.977 1.00 97.69 88 GLU A CA 1
ATOM 663 C C . GLU A 1 88 ? -1.649 -14.532 -3.291 1.00 97.69 88 GLU A C 1
ATOM 665 O O . GLU A 1 88 ? -1.359 -13.336 -3.317 1.00 97.69 88 GLU A O 1
ATOM 670 N N . VAL A 1 89 ? -0.888 -15.428 -2.664 1.00 96.00 89 VAL A N 1
ATOM 671 C CA . VAL A 1 89 ? 0.430 -15.092 -2.106 1.00 96.00 89 VAL A CA 1
ATOM 672 C C . VAL A 1 89 ? 1.468 -15.300 -3.197 1.00 96.00 89 VAL A C 1
ATOM 674 O O . VAL A 1 89 ? 1.499 -16.363 -3.810 1.00 96.00 89 VAL A O 1
ATOM 677 N N . LEU A 1 90 ? 2.310 -14.296 -3.423 1.00 93.31 90 LEU A N 1
ATOM 678 C CA . LEU A 1 90 ? 3.368 -14.365 -4.426 1.00 93.31 90 LEU A CA 1
ATOM 679 C C . LEU A 1 90 ? 4.689 -14.801 -3.795 1.00 93.31 90 LEU A C 1
ATOM 681 O O . LEU A 1 90 ? 5.040 -14.350 -2.702 1.00 93.31 90 LEU A O 1
ATOM 685 N N . ASP A 1 91 ? 5.439 -15.605 -4.537 1.00 89.81 91 ASP A N 1
ATOM 686 C CA . ASP A 1 91 ? 6.791 -16.081 -4.233 1.00 89.81 91 ASP A CA 1
ATOM 687 C C . ASP A 1 91 ? 7.891 -15.262 -4.936 1.00 89.81 91 ASP A C 1
ATOM 689 O O . ASP A 1 91 ? 9.079 -15.565 -4.819 1.00 89.81 91 ASP A O 1
ATOM 693 N N . ASN A 1 92 ? 7.507 -14.189 -5.634 1.00 88.50 92 ASN A N 1
ATOM 694 C CA . ASN A 1 92 ? 8.432 -13.276 -6.298 1.00 88.50 92 ASN A CA 1
ATOM 695 C C . ASN A 1 92 ? 9.479 -12.710 -5.329 1.00 88.50 92 ASN A C 1
ATOM 697 O O . ASN A 1 92 ? 9.154 -12.258 -4.227 1.00 88.50 92 ASN A O 1
ATOM 701 N N . ALA A 1 93 ? 10.721 -12.591 -5.798 1.00 89.50 93 ALA A N 1
ATOM 702 C CA . ALA A 1 93 ? 11.706 -11.740 -5.143 1.00 89.50 93 ALA A CA 1
ATOM 703 C C . ALA A 1 93 ? 11.262 -10.264 -5.180 1.00 89.50 93 ALA A C 1
ATOM 705 O O . ALA A 1 93 ? 10.593 -9.826 -6.117 1.00 89.50 93 ALA A O 1
ATOM 706 N N . LEU A 1 94 ? 11.670 -9.489 -4.173 1.00 89.19 94 LEU A N 1
ATOM 707 C CA . LEU A 1 94 ? 11.462 -8.043 -4.119 1.00 89.19 94 LEU A CA 1
ATOM 708 C C . LEU A 1 94 ? 12.817 -7.350 -3.990 1.00 89.19 94 LEU A C 1
ATOM 710 O O . LEU A 1 94 ? 13.569 -7.623 -3.058 1.00 89.19 94 LEU A O 1
ATOM 714 N N . LEU A 1 95 ? 13.120 -6.460 -4.932 1.00 88.25 95 LEU A N 1
ATOM 715 C CA . LEU A 1 95 ? 14.351 -5.677 -4.946 1.00 88.25 95 LEU A CA 1
ATOM 716 C C . LEU A 1 95 ? 14.005 -4.199 -4.787 1.00 88.25 95 LEU A C 1
ATOM 718 O O . LEU A 1 95 ? 13.131 -3.687 -5.485 1.00 88.25 95 LEU A O 1
ATOM 722 N N . ALA A 1 96 ? 14.716 -3.518 -3.893 1.00 89.62 96 ALA A N 1
ATOM 723 C CA . ALA A 1 96 ? 14.636 -2.074 -3.736 1.00 89.62 96 ALA A CA 1
ATOM 724 C C . ALA A 1 96 ? 15.917 -1.439 -4.286 1.00 89.62 96 ALA A C 1
ATOM 726 O O . ALA A 1 96 ? 17.000 -1.635 -3.739 1.00 89.62 96 ALA A O 1
ATOM 727 N N . LEU A 1 97 ? 15.787 -0.676 -5.370 1.00 86.88 97 LEU A N 1
ATOM 728 C CA . LEU A 1 97 ? 16.828 0.227 -5.855 1.00 86.88 97 LEU A CA 1
ATOM 729 C C . LEU A 1 97 ? 16.437 1.642 -5.421 1.00 86.88 97 LEU A C 1
ATOM 731 O O . LEU A 1 97 ? 15.312 2.066 -5.681 1.00 86.88 97 LEU A O 1
ATOM 735 N N . GLN A 1 98 ? 17.321 2.341 -4.712 1.00 87.62 98 GLN A N 1
ATOM 736 C CA . GLN A 1 98 ? 17.063 3.661 -4.123 1.00 87.62 98 GLN A CA 1
ATOM 737 C C . GLN A 1 98 ? 18.304 4.549 -4.280 1.00 87.62 98 GLN A C 1
ATOM 739 O O . GLN A 1 98 ? 19.425 4.037 -4.282 1.00 87.62 98 GLN A O 1
ATOM 744 N N . GLY A 1 99 ? 18.102 5.862 -4.385 1.00 85.69 99 GLY A N 1
ATOM 745 C CA . GLY A 1 99 ? 19.162 6.867 -4.464 1.00 85.69 99 GLY A CA 1
ATOM 746 C C . GLY A 1 99 ? 19.145 7.645 -5.784 1.00 85.69 99 GLY A C 1
ATOM 747 O O . GLY A 1 99 ? 18.616 7.148 -6.776 1.00 85.69 99 GLY A O 1
ATOM 748 N N . PRO A 1 100 ? 19.798 8.821 -5.840 1.00 86.25 100 PRO A N 1
ATOM 749 C CA . PRO A 1 100 ? 19.619 9.843 -6.886 1.00 86.25 100 PRO A CA 1
ATOM 750 C C . PRO A 1 100 ? 19.899 9.379 -8.321 1.00 86.25 100 PRO A C 1
ATOM 752 O O . PRO A 1 100 ? 19.426 9.976 -9.287 1.00 86.25 100 PRO A O 1
ATOM 755 N N . SER A 1 101 ? 20.670 8.303 -8.481 1.00 89.88 101 SER A N 1
ATOM 756 C CA . SER A 1 101 ? 20.991 7.711 -9.784 1.00 89.88 101 SER A CA 1
ATOM 757 C C . SER A 1 101 ? 20.089 6.529 -10.157 1.00 89.88 101 SER A C 1
ATOM 759 O O . SER A 1 101 ? 20.253 5.966 -11.239 1.00 89.88 101 SER A O 1
ATOM 761 N N . MET A 1 102 ? 19.144 6.132 -9.296 1.00 92.00 102 MET A N 1
ATOM 762 C CA . MET A 1 102 ? 18.277 4.963 -9.476 1.00 92.00 102 MET A CA 1
ATOM 763 C C . MET A 1 102 ? 17.554 5.012 -10.812 1.00 92.00 102 MET A C 1
ATOM 765 O O . MET A 1 102 ? 17.585 4.034 -11.558 1.00 92.00 102 MET A O 1
ATOM 769 N N . ALA A 1 103 ? 16.951 6.160 -11.134 1.00 91.06 103 ALA A N 1
ATOM 770 C CA . ALA A 1 103 ? 16.178 6.296 -12.357 1.00 91.06 103 ALA A CA 1
ATOM 771 C C . ALA A 1 103 ? 17.048 6.069 -13.603 1.00 91.06 103 ALA A C 1
ATOM 773 O O . ALA A 1 103 ? 16.633 5.370 -14.522 1.00 91.06 103 ALA A O 1
ATOM 774 N N . TRP A 1 104 ? 18.276 6.597 -13.607 1.00 91.50 104 TRP A N 1
ATOM 775 C CA . TRP A 1 104 ? 19.222 6.412 -14.707 1.00 91.50 104 TRP A CA 1
ATOM 776 C C . TRP A 1 104 ? 19.671 4.952 -14.842 1.00 91.50 104 TRP A C 1
ATOM 778 O O . TRP A 1 104 ? 19.652 4.404 -15.943 1.00 91.50 104 TRP A O 1
ATOM 788 N N . VAL A 1 105 ? 20.016 4.307 -13.723 1.00 93.06 105 VAL A N 1
ATOM 789 C CA . VAL A 1 105 ? 20.444 2.900 -13.710 1.00 93.06 105 VAL A CA 1
ATOM 790 C C . VAL A 1 105 ? 19.322 1.984 -14.194 1.00 93.06 105 VAL A C 1
ATOM 792 O O . VAL A 1 105 ? 19.548 1.139 -15.058 1.00 93.06 105 VAL A O 1
ATOM 795 N N . LEU A 1 106 ? 18.109 2.149 -13.663 1.00 94.38 106 LEU A N 1
ATOM 796 C CA . LEU A 1 106 ? 16.983 1.282 -13.996 1.00 94.38 106 LEU A CA 1
ATOM 797 C C . LEU A 1 106 ? 16.507 1.491 -15.437 1.00 94.38 106 LEU A C 1
ATOM 799 O O . LEU A 1 106 ? 16.183 0.516 -16.111 1.00 94.38 106 LEU A O 1
ATOM 803 N N . GLN A 1 107 ? 16.515 2.733 -15.935 1.00 96.38 107 GLN A N 1
ATOM 804 C CA . GLN A 1 107 ? 16.092 3.045 -17.302 1.00 96.38 107 GLN A CA 1
ATOM 805 C C . GLN A 1 107 ? 16.882 2.262 -18.360 1.00 96.38 107 GLN A C 1
ATOM 807 O O . GLN A 1 107 ? 16.305 1.881 -19.376 1.00 96.38 107 GLN A O 1
ATOM 812 N N . ALA A 1 108 ? 18.168 1.973 -18.123 1.00 96.38 108 ALA A N 1
ATOM 813 C CA . ALA A 1 108 ? 18.996 1.187 -19.041 1.00 96.38 108 ALA A CA 1
ATOM 814 C C . ALA A 1 108 ? 18.469 -0.245 -19.270 1.00 96.38 108 ALA A C 1
ATOM 816 O O . ALA A 1 108 ? 18.786 -0.864 -20.285 1.00 96.38 108 ALA A O 1
ATOM 817 N N . GLY A 1 109 ? 17.672 -0.769 -18.335 1.00 95.19 109 GLY A N 1
ATOM 818 C CA . GLY A 1 109 ? 17.044 -2.085 -18.412 1.00 95.19 109 GLY A CA 1
ATOM 819 C C . GLY A 1 109 ? 15.570 -2.066 -18.814 1.00 95.19 109 GLY A C 1
ATOM 820 O O . GLY A 1 109 ? 14.957 -3.131 -18.795 1.00 95.19 109 GLY A O 1
ATOM 821 N N . LEU A 1 110 ? 14.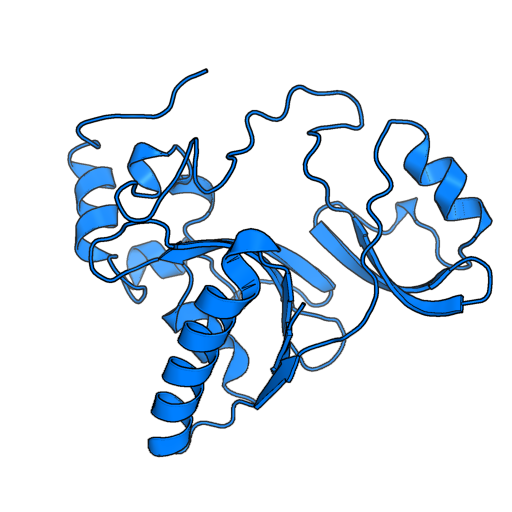996 -0.902 -19.136 1.00 95.19 110 LEU A N 1
ATOM 822 C CA . LEU A 1 110 ? 13.568 -0.722 -19.402 1.00 95.19 110 LEU A CA 1
ATOM 823 C C . LEU A 1 110 ? 13.309 -0.248 -20.834 1.00 95.19 110 LEU A C 1
ATOM 825 O O . LEU A 1 110 ? 13.993 0.638 -21.344 1.00 95.19 110 LEU A O 1
ATOM 829 N N . SER A 1 111 ? 12.257 -0.786 -21.454 1.00 92.94 111 SER A N 1
ATOM 830 C CA . SER A 1 111 ? 11.674 -0.224 -22.681 1.00 92.94 111 SER A CA 1
ATOM 831 C C . SER A 1 111 ? 10.741 0.956 -22.403 1.00 92.94 111 SER A C 1
ATOM 833 O O . SER A 1 111 ? 10.613 1.853 -23.234 1.00 92.94 111 SER A O 1
ATOM 835 N N . ASP A 1 112 ? 10.073 0.947 -21.249 1.00 94.00 112 ASP A N 1
ATOM 836 C CA . ASP A 1 112 ? 9.189 2.023 -20.813 1.00 94.00 112 ASP A CA 1
ATOM 837 C C . ASP A 1 112 ? 9.988 3.231 -20.311 1.00 94.00 112 ASP A C 1
ATOM 839 O O . ASP A 1 112 ? 11.046 3.094 -19.696 1.00 94.00 112 ASP A O 1
ATOM 843 N N . ASP A 1 113 ? 9.456 4.427 -20.555 1.00 94.81 113 ASP A N 1
ATOM 844 C CA . ASP A 1 113 ? 10.030 5.685 -20.077 1.00 94.81 113 ASP A CA 1
ATOM 845 C C . ASP A 1 113 ? 9.704 5.884 -18.590 1.00 94.81 113 ASP A C 1
ATOM 847 O O . ASP A 1 113 ? 8.581 6.244 -18.217 1.00 94.81 113 ASP A O 1
ATOM 851 N N . LEU A 1 114 ? 10.701 5.660 -17.735 1.00 92.75 114 LEU A N 1
ATOM 852 C CA . LEU A 1 114 ? 10.583 5.735 -16.283 1.00 92.75 114 LEU A CA 1
ATOM 853 C C . LEU A 1 114 ? 10.241 7.152 -15.798 1.00 92.75 114 LEU A C 1
ATOM 855 O O . LEU A 1 114 ? 9.652 7.300 -14.727 1.00 92.75 114 LEU A O 1
ATOM 859 N N . ALA A 1 115 ? 10.531 8.200 -16.580 1.00 92.69 115 ALA A N 1
ATOM 860 C CA . ALA A 1 115 ? 10.145 9.567 -16.230 1.00 92.69 115 ALA A CA 1
ATOM 861 C C . ALA A 1 115 ? 8.618 9.758 -16.221 1.00 92.69 115 ALA A C 1
ATOM 863 O O . ALA A 1 115 ? 8.111 10.626 -15.506 1.00 92.69 115 ALA A O 1
ATOM 864 N N . LYS A 1 116 ? 7.876 8.923 -16.964 1.00 94.31 116 LYS A N 1
ATOM 865 C CA . LYS A 1 116 ? 6.403 8.912 -16.977 1.00 94.31 116 LYS A CA 1
ATOM 866 C C . LYS A 1 116 ? 5.800 8.155 -15.797 1.00 94.31 116 LYS A C 1
ATOM 868 O O . LYS A 1 116 ? 4.617 8.332 -15.509 1.00 94.31 116 LYS A O 1
ATOM 873 N N . LEU A 1 117 ? 6.591 7.342 -15.097 1.00 92.44 117 LEU A N 1
ATOM 874 C CA . LEU A 1 117 ? 6.160 6.672 -13.878 1.00 92.44 117 LEU A CA 1
ATOM 875 C C . LEU A 1 117 ? 6.311 7.643 -12.703 1.00 92.44 117 LEU A C 1
ATOM 877 O O . LEU A 1 117 ? 7.415 7.897 -12.224 1.00 92.44 117 LEU A O 1
ATOM 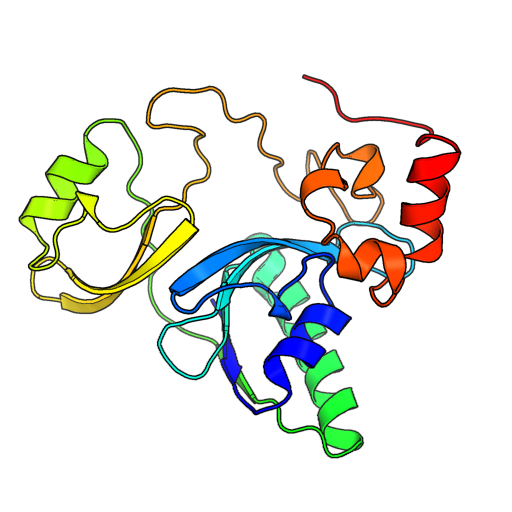881 N N . SER A 1 118 ? 5.213 8.239 -12.250 1.00 93.25 118 SER A N 1
ATOM 882 C CA . SER A 1 118 ? 5.215 9.157 -11.107 1.00 93.25 118 SER A CA 1
ATOM 883 C C . SER A 1 118 ? 5.262 8.409 -9.768 1.00 93.25 118 SER A C 1
ATOM 885 O O . SER A 1 118 ? 5.018 7.204 -9.699 1.00 93.25 118 SER A O 1
ATOM 887 N N .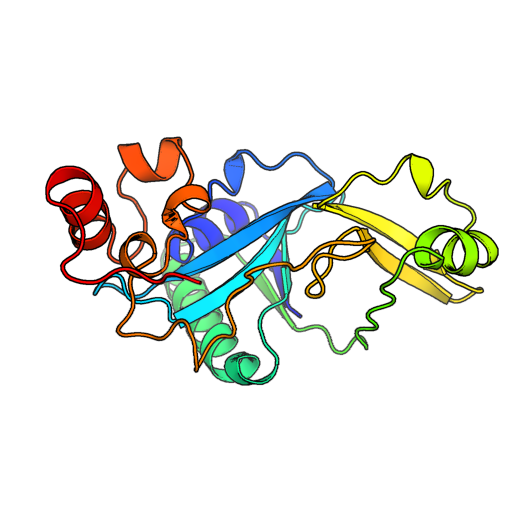 PHE A 1 119 ? 5.609 9.117 -8.688 1.00 93.06 119 PHE A N 1
ATOM 888 C CA . PHE A 1 119 ? 5.648 8.546 -7.337 1.00 93.06 119 PHE A CA 1
ATOM 889 C C . PHE A 1 119 ? 4.320 7.855 -6.979 1.00 93.06 119 PHE A C 1
ATOM 891 O O . PHE A 1 119 ? 3.242 8.341 -7.330 1.00 93.06 119 PHE A O 1
ATOM 898 N N . MET A 1 120 ? 4.414 6.708 -6.304 1.00 93.75 120 MET A N 1
ATOM 899 C CA . MET A 1 120 ? 3.303 5.817 -5.947 1.00 93.75 120 MET A CA 1
ATOM 900 C C . MET A 1 120 ? 2.483 5.295 -7.133 1.00 93.75 120 MET A C 1
ATOM 902 O O . MET A 1 120 ? 1.335 4.900 -6.957 1.00 93.75 120 MET A O 1
ATOM 906 N N . ASN A 1 121 ? 3.058 5.250 -8.334 1.00 94.19 121 ASN A N 1
ATOM 907 C CA . ASN A 1 121 ? 2.473 4.541 -9.470 1.00 94.19 121 ASN A CA 1
ATOM 908 C C . ASN A 1 121 ? 3.320 3.321 -9.836 1.00 94.19 121 ASN A C 1
ATOM 910 O O . ASN A 1 121 ? 4.522 3.264 -9.554 1.00 94.19 121 ASN A O 1
ATOM 914 N N . SER A 1 122 ? 2.671 2.335 -10.451 1.00 94.25 122 SER A N 1
ATOM 915 C CA . SER A 1 122 ? 3.293 1.078 -10.857 1.00 94.25 122 SER A CA 1
ATOM 916 C C . SER A 1 122 ? 2.904 0.656 -12.268 1.00 94.25 122 SER A C 1
ATOM 918 O O . SER A 1 122 ? 1.821 0.986 -12.752 1.00 94.25 122 SER A O 1
ATOM 920 N N . ILE A 1 123 ? 3.790 -0.117 -12.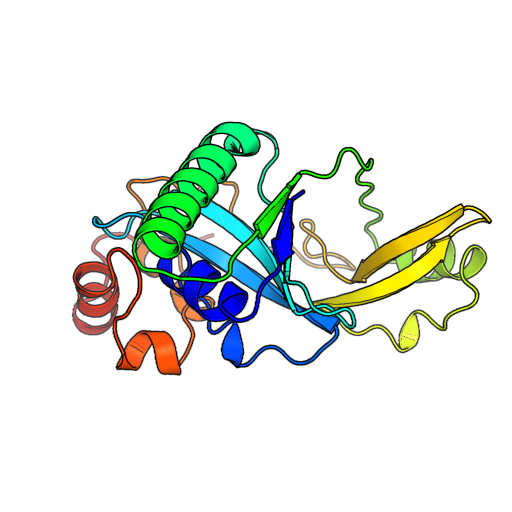890 1.00 93.75 123 ILE A N 1
ATOM 921 C CA . ILE A 1 123 ? 3.583 -0.780 -14.179 1.00 93.75 123 ILE A CA 1
ATOM 922 C C . ILE A 1 123 ? 4.104 -2.218 -14.121 1.00 93.75 123 ILE A C 1
ATOM 924 O O . ILE A 1 123 ? 4.974 -2.543 -13.310 1.00 93.75 123 ILE A O 1
ATOM 928 N N . THR A 1 124 ? 3.597 -3.067 -15.011 1.00 94.81 124 THR A N 1
ATOM 929 C CA . THR A 1 124 ? 4.177 -4.382 -15.304 1.00 94.81 124 THR A CA 1
ATOM 930 C C . THR A 1 124 ? 4.963 -4.266 -16.612 1.00 94.81 124 THR A C 1
ATOM 932 O O . THR A 1 124 ? 4.401 -3.857 -17.623 1.00 94.81 124 THR A O 1
ATOM 935 N N . THR A 1 125 ? 6.257 -4.588 -16.600 1.00 94.81 125 THR A N 1
ATOM 936 C CA . THR A 1 125 ? 7.165 -4.413 -17.749 1.00 94.81 125 THR A CA 1
ATOM 937 C C . THR A 1 125 ? 8.287 -5.466 -17.757 1.00 94.81 125 THR A C 1
ATOM 939 O O . THR A 1 125 ? 8.329 -6.358 -16.907 1.00 94.81 125 THR A O 1
ATOM 942 N N . THR A 1 126 ? 9.178 -5.403 -18.747 1.00 96.00 126 THR A N 1
ATOM 943 C CA . THR A 1 126 ? 10.400 -6.211 -18.827 1.00 96.00 126 THR A CA 1
ATOM 944 C C . THR A 1 126 ? 11.574 -5.424 -18.253 1.00 96.00 126 THR A C 1
ATOM 946 O O . THR A 1 126 ? 11.839 -4.311 -18.699 1.00 96.00 126 THR A O 1
ATOM 949 N N . VAL A 1 127 ? 12.295 -6.004 -17.291 1.00 95.94 127 VAL A N 1
ATOM 950 C CA . VAL A 1 127 ? 13.445 -5.382 -16.614 1.00 95.94 127 VAL A CA 1
ATOM 951 C C . VAL A 1 127 ? 14.699 -6.199 -16.912 1.00 95.94 127 VAL A C 1
ATOM 953 O O . VAL A 1 127 ? 14.778 -7.362 -16.531 1.00 95.94 127 VAL A O 1
ATOM 956 N N . PHE A 1 128 ? 15.676 -5.616 -17.611 1.00 96.31 128 PHE A N 1
ATOM 957 C CA . PHE A 1 128 ? 16.925 -6.289 -18.012 1.00 96.31 128 PHE A CA 1
ATOM 958 C C . PHE A 1 128 ? 16.691 -7.667 -18.669 1.00 96.31 128 PHE A C 1
ATOM 960 O O . PHE A 1 128 ? 17.392 -8.638 -18.398 1.00 96.31 128 PHE A O 1
ATOM 967 N N . GLY A 1 129 ? 15.671 -7.758 -19.530 1.00 96.06 129 GLY A N 1
ATOM 968 C CA . GLY A 1 129 ? 15.291 -8.994 -20.226 1.00 96.06 129 GLY A CA 1
ATOM 969 C C . GLY A 1 129 ? 14.421 -9.963 -19.416 1.00 96.06 129 GLY A C 1
ATOM 970 O O . GLY A 1 129 ? 13.979 -10.964 -19.973 1.00 96.06 129 GLY A O 1
ATOM 971 N N . VAL A 1 130 ? 14.125 -9.670 -18.146 1.00 96.31 130 VAL A N 1
ATOM 972 C CA . VAL A 1 130 ? 13.200 -10.456 -17.315 1.00 96.31 130 VAL A CA 1
ATOM 973 C C . VAL A 1 130 ? 11.772 -9.934 -17.517 1.00 96.31 130 VAL A C 1
ATOM 975 O O . VAL A 1 130 ? 11.494 -8.793 -17.143 1.00 96.31 130 VAL A O 1
ATOM 978 N N . PRO A 1 131 ? 10.861 -10.709 -18.132 1.00 95.50 131 PRO A N 1
ATOM 979 C CA . PRO A 1 131 ? 9.501 -10.255 -18.402 1.00 95.50 131 PRO A CA 1
ATOM 980 C C . PRO A 1 131 ? 8.618 -10.307 -17.148 1.00 95.50 131 PRO A C 1
ATOM 982 O O . PRO A 1 131 ? 8.863 -11.081 -16.225 1.00 95.50 131 PRO A O 1
ATOM 985 N N . GLY A 1 132 ? 7.534 -9.526 -17.145 1.00 92.62 132 GLY A N 1
ATOM 986 C CA . GLY A 1 132 ? 6.493 -9.604 -16.112 1.00 92.62 132 GLY A CA 1
ATOM 987 C C . GLY A 1 132 ? 6.888 -9.015 -14.753 1.00 92.62 132 GLY A C 1
ATOM 988 O O . GLY A 1 132 ? 6.215 -9.267 -13.753 1.00 92.62 132 GLY A O 1
ATOM 989 N N . CYS A 1 133 ? 7.956 -8.219 -14.699 1.00 93.94 133 CYS A N 1
ATOM 990 C CA . CYS A 1 133 ? 8.368 -7.519 -13.492 1.00 93.94 133 CYS A CA 1
ATOM 991 C C . CYS A 1 133 ? 7.403 -6.372 -13.182 1.00 93.94 133 CYS A C 1
ATOM 993 O O . CYS A 1 133 ? 7.075 -5.565 -14.052 1.00 93.94 133 CYS A O 1
ATOM 995 N N . ARG A 1 134 ? 6.991 -6.250 -11.917 1.00 94.88 134 ARG A N 1
ATOM 996 C CA . ARG A 1 134 ? 6.274 -5.066 -11.434 1.00 94.88 134 ARG A CA 1
ATOM 997 C C . ARG A 1 134 ? 7.282 -4.021 -10.977 1.00 94.88 134 ARG A C 1
ATOM 999 O O . ARG A 1 134 ? 8.059 -4.278 -10.063 1.00 94.88 134 ARG A O 1
ATOM 1006 N N . VAL A 1 135 ? 7.238 -2.848 -11.594 1.00 94.56 135 VAL A N 1
ATOM 1007 C CA . VAL A 1 135 ? 8.050 -1.689 -11.218 1.00 94.56 135 VAL A CA 1
ATOM 1008 C C . VAL A 1 135 ? 7.131 -0.668 -10.568 1.00 94.56 135 VAL A C 1
ATOM 1010 O O . VAL A 1 135 ? 6.213 -0.164 -11.212 1.00 94.56 135 VAL A O 1
ATOM 1013 N N . THR A 1 136 ? 7.378 -0.362 -9.296 1.00 94.06 136 THR A 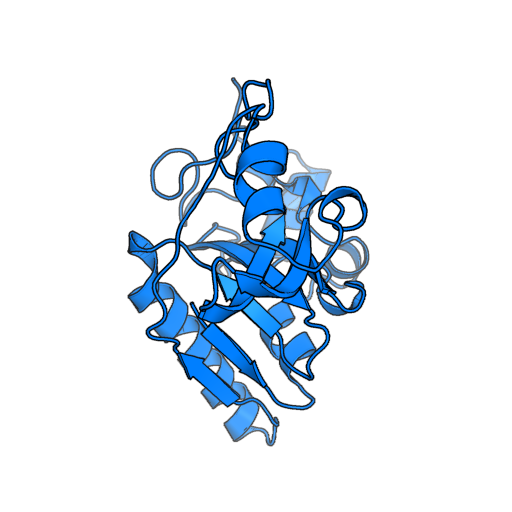N 1
ATOM 1014 C CA . THR A 1 136 ? 6.636 0.648 -8.531 1.00 94.06 136 THR A CA 1
ATOM 1015 C C . THR A 1 136 ? 7.591 1.759 -8.128 1.00 94.06 136 THR A C 1
ATOM 1017 O O . THR A 1 136 ? 8.630 1.490 -7.527 1.00 94.06 136 THR A O 1
ATOM 1020 N N . ARG A 1 137 ? 7.244 3.017 -8.418 1.00 93.00 137 ARG A N 1
ATOM 1021 C CA . ARG A 1 137 ? 8.050 4.163 -7.980 1.00 93.00 137 ARG A CA 1
ATOM 1022 C C . ARG A 1 137 ? 7.706 4.535 -6.540 1.00 93.00 137 ARG A C 1
ATOM 1024 O O . ARG A 1 137 ? 6.951 5.473 -6.288 1.00 93.00 137 ARG A O 1
ATOM 1031 N N . CYS A 1 138 ? 8.248 3.768 -5.603 1.00 90.06 138 CYS A N 1
ATOM 1032 C CA . CYS A 1 138 ? 8.126 3.964 -4.161 1.00 90.06 138 CYS A CA 1
ATOM 1033 C C . CYS A 1 138 ? 9.466 3.685 -3.461 1.00 90.06 138 CYS A C 1
ATOM 1035 O O . CYS A 1 138 ? 10.435 3.259 -4.093 1.00 90.06 138 CYS A O 1
ATOM 1037 N N . GLY A 1 139 ? 9.526 3.929 -2.155 1.00 85.19 139 GLY A N 1
ATOM 1038 C CA . GLY A 1 139 ? 10.764 3.821 -1.398 1.00 85.19 139 GLY A CA 1
ATOM 1039 C C . GLY A 1 139 ? 10.561 3.997 0.098 1.00 85.19 139 GLY A C 1
ATOM 1040 O O . GLY A 1 139 ? 9.534 4.523 0.523 1.00 85.19 139 GLY A O 1
ATOM 1041 N N . TYR A 1 140 ? 11.552 3.567 0.878 1.00 82.31 140 TYR A N 1
ATOM 1042 C CA . TYR A 1 140 ? 11.577 3.705 2.340 1.00 82.31 140 TYR A CA 1
ATOM 1043 C C . TYR A 1 140 ? 12.766 4.538 2.842 1.00 82.31 140 TYR A C 1
ATOM 1045 O O . TYR A 1 140 ? 13.004 4.625 4.042 1.00 82.31 140 TYR A O 1
ATOM 1053 N N . THR A 1 141 ? 13.533 5.153 1.941 1.00 77.75 141 THR A N 1
ATOM 1054 C CA . THR A 1 141 ? 14.736 5.921 2.294 1.00 77.75 141 THR A CA 1
ATOM 1055 C C . THR A 1 141 ? 14.501 7.426 2.328 1.00 77.75 141 THR A C 1
ATOM 1057 O O . THR A 1 141 ? 15.395 8.155 2.730 1.00 77.75 141 THR A O 1
ATOM 1060 N N . GLY A 1 142 ? 13.339 7.916 1.879 1.00 69.00 142 GLY A N 1
ATOM 1061 C CA . GLY A 1 142 ? 13.077 9.353 1.685 1.00 69.00 142 GLY A CA 1
ATOM 1062 C C . GLY A 1 142 ? 13.798 9.948 0.484 1.00 69.00 142 GLY A C 1
ATOM 1063 O O . GLY A 1 142 ? 13.309 10.899 -0.105 1.00 69.00 142 GLY A O 1
ATOM 1064 N N . GLU A 1 143 ? 14.905 9.337 0.075 1.00 70.31 143 GLU A N 1
ATOM 1065 C CA . GLU A 1 143 ? 15.633 9.661 -1.143 1.00 70.31 143 GLU A CA 1
ATOM 1066 C C . GLU A 1 143 ? 14.709 9.772 -2.385 1.00 70.31 143 GLU A C 1
ATOM 1068 O O . GLU A 1 143 ? 13.646 9.154 -2.453 1.00 70.31 143 GLU A O 1
ATOM 1073 N N . ASP A 1 144 ? 15.015 10.575 -3.404 1.00 57.00 144 ASP A N 1
ATOM 1074 C CA . ASP A 1 144 ? 16.349 10.841 -3.977 1.00 57.00 144 ASP A CA 1
ATOM 1075 C C . ASP A 1 144 ? 17.199 11.968 -3.336 1.00 57.00 144 ASP A C 1
ATOM 1077 O O . ASP A 1 144 ? 18.138 12.448 -3.967 1.00 57.00 144 ASP A O 1
ATOM 1081 N N . GLY A 1 145 ? 16.880 12.432 -2.119 1.00 37.12 145 GLY A N 1
ATOM 1082 C CA . GLY A 1 145 ? 17.764 13.292 -1.316 1.00 37.12 145 GLY A CA 1
ATOM 1083 C C . GLY A 1 145 ? 17.170 13.882 -0.023 1.00 37.12 145 GLY A C 1
ATOM 1084 O O . GLY A 1 145 ? 17.410 15.064 0.222 1.00 37.12 145 GLY A O 1
ATOM 1085 N N . VAL A 1 146 ? 16.344 13.169 0.764 1.00 35.75 146 VAL A N 1
ATOM 1086 C CA . VAL A 1 146 ? 15.749 13.718 2.013 1.00 35.75 146 VAL A CA 1
ATOM 1087 C C . VAL A 1 146 ? 15.701 12.716 3.172 1.00 35.75 146 VAL A C 1
ATOM 1089 O O . VAL A 1 146 ? 15.480 11.524 2.975 1.00 35.75 146 VAL A O 1
ATOM 1092 N N . GLU A 1 147 ? 15.811 13.220 4.408 1.00 43.34 147 GLU A N 1
ATOM 1093 C CA . GLU A 1 147 ? 15.470 12.463 5.620 1.00 43.34 147 GLU A CA 1
ATOM 1094 C C . GLU A 1 147 ? 13.955 12.210 5.671 1.00 43.34 147 GLU A C 1
ATOM 1096 O O . GLU A 1 147 ? 13.142 13.133 5.631 1.00 43.34 147 GLU A O 1
ATOM 1101 N N . ALA A 1 148 ? 13.564 10.938 5.733 1.00 63.41 148 ALA A N 1
ATOM 1102 C CA . ALA A 1 148 ? 12.199 10.534 5.408 1.00 63.41 148 ALA A CA 1
ATOM 1103 C C . ALA A 1 148 ? 11.201 10.608 6.580 1.00 63.41 148 ALA A C 1
ATOM 1105 O O . ALA A 1 148 ? 9.991 10.621 6.355 1.00 63.41 148 ALA A O 1
ATOM 1106 N N . GLY A 1 149 ? 11.679 10.586 7.833 1.00 68.56 149 GLY A N 1
ATOM 1107 C CA . GLY A 1 149 ? 10.823 10.524 9.031 1.00 68.56 149 GLY A CA 1
ATOM 1108 C C . GLY A 1 149 ? 9.797 9.375 9.025 1.00 68.56 149 GLY A C 1
ATOM 1109 O O . GLY A 1 149 ? 8.764 9.472 9.708 1.00 68.56 149 GLY A O 1
ATOM 1110 N N . LEU A 1 150 ? 10.058 8.332 8.223 1.00 83.81 150 LEU A N 1
ATOM 1111 C CA . LEU A 1 150 ? 9.201 7.164 8.027 1.00 83.81 150 LEU A CA 1
ATOM 1112 C C . LEU A 1 150 ? 9.220 6.293 9.279 1.00 83.81 150 LEU A C 1
ATOM 1114 O O . LEU A 1 150 ? 10.229 6.219 9.973 1.00 83.81 150 LEU A O 1
ATOM 1118 N N . CYS A 1 151 ? 8.082 5.677 9.581 1.00 88.00 151 CYS A N 1
ATOM 1119 C CA . CYS A 1 151 ? 7.961 4.814 10.748 1.00 88.00 151 CYS A CA 1
ATOM 1120 C C . CYS A 1 151 ? 8.541 3.433 10.448 1.00 88.00 151 CYS A C 1
ATOM 1122 O O . CYS A 1 151 ? 8.355 2.909 9.353 1.00 88.00 151 CYS A O 1
ATOM 1124 N N . LEU A 1 152 ? 9.172 2.833 11.450 1.00 89.81 152 LEU A N 1
ATOM 1125 C CA . LEU A 1 152 ? 9.506 1.420 11.481 1.00 89.81 152 LEU A CA 1
ATOM 1126 C C . LEU A 1 152 ? 8.504 0.689 12.380 1.00 89.81 152 LEU A C 1
ATOM 1128 O O . LEU A 1 152 ? 8.472 0.914 13.598 1.00 89.81 152 LEU A O 1
ATOM 1132 N N . TYR A 1 153 ? 7.694 -0.197 11.795 1.00 90.88 153 TYR A N 1
ATOM 1133 C CA . TYR A 1 153 ? 6.801 -1.050 12.573 1.00 90.88 153 TYR A CA 1
ATOM 1134 C C . TYR A 1 153 ? 7.583 -1.895 13.594 1.00 90.88 153 TYR A C 1
ATOM 1136 O O . TYR A 1 153 ? 8.647 -2.443 13.302 1.00 90.88 153 TYR A O 1
ATOM 1144 N N . GLY A 1 154 ? 7.064 -1.963 14.823 1.00 89.06 154 GLY A N 1
ATOM 1145 C CA . GLY A 1 154 ? 7.709 -2.608 15.968 1.00 89.06 154 GLY A CA 1
ATOM 1146 C C . GLY A 1 154 ? 8.696 -1.717 16.733 1.00 89.06 154 GLY A C 1
ATOM 1147 O O . GLY A 1 154 ? 9.214 -2.154 17.757 1.00 8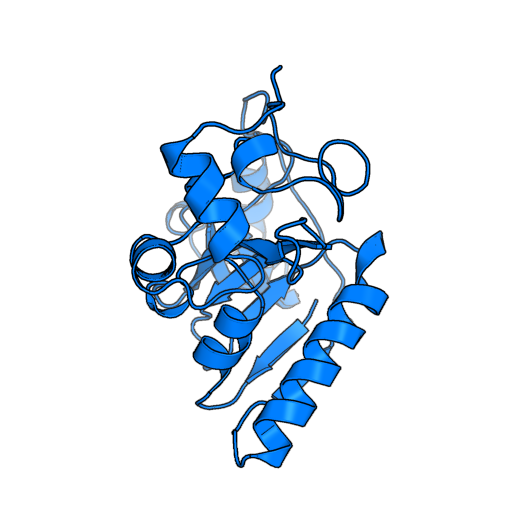9.06 154 GLY A O 1
ATOM 1148 N N . ASN A 1 155 ? 8.945 -0.487 16.269 1.00 92.31 155 ASN A N 1
ATOM 1149 C CA . ASN A 1 155 ? 9.734 0.522 16.985 1.00 92.31 155 ASN A CA 1
ATOM 1150 C C . ASN A 1 155 ? 8.933 1.818 17.179 1.00 92.31 155 ASN A C 1
ATOM 1152 O O . ASN A 1 155 ? 8.595 2.166 18.307 1.00 92.31 155 ASN A O 1
ATOM 1156 N N . ASP A 1 156 ? 8.606 2.515 16.085 1.00 92.69 156 ASP A N 1
ATOM 1157 C CA . ASP A 1 156 ? 7.914 3.815 16.130 1.00 92.69 156 ASP A CA 1
ATOM 1158 C C . ASP A 1 156 ? 6.392 3.679 16.245 1.00 92.69 156 ASP A C 1
ATOM 1160 O O . ASP A 1 156 ? 5.706 4.573 16.748 1.00 92.69 156 ASP A O 1
ATOM 1164 N N . ILE A 1 157 ? 5.866 2.577 15.709 1.00 95.94 157 ILE A N 1
ATOM 1165 C CA . ILE A 1 157 ? 4.445 2.240 15.660 1.00 95.94 157 ILE A CA 1
ATOM 1166 C C . ILE A 1 157 ? 4.253 0.761 15.987 1.00 95.94 157 ILE A C 1
ATOM 1168 O O . ILE A 1 157 ? 5.078 -0.081 15.634 1.00 95.94 157 ILE A O 1
ATOM 1172 N N . ASP A 1 158 ? 3.151 0.455 16.662 1.00 96.81 158 ASP A N 1
ATOM 1173 C CA . ASP A 1 158 ? 2.779 -0.887 17.097 1.00 96.81 158 ASP A CA 1
ATOM 1174 C C . ASP A 1 158 ? 1.265 -0.978 17.357 1.00 96.81 158 ASP A C 1
ATOM 1176 O O . ASP A 1 158 ? 0.517 -0.003 17.215 1.00 96.81 158 ASP A O 1
ATOM 1180 N N . GLU A 1 159 ? 0.814 -2.146 17.818 1.00 97.44 159 GLU A N 1
ATOM 1181 C CA . GLU A 1 159 ? -0.599 -2.438 18.091 1.00 97.44 159 GLU A CA 1
ATOM 1182 C C . GLU A 1 159 ? -1.207 -1.624 19.249 1.00 97.44 159 GLU A C 1
ATOM 1184 O O . GLU A 1 159 ? -2.407 -1.746 19.524 1.00 97.44 159 GLU A O 1
ATOM 1189 N N . THR A 1 160 ? -0.402 -0.802 19.927 1.00 97.12 160 THR A N 1
ATOM 1190 C CA . THR A 1 160 ? -0.809 0.130 20.990 1.00 97.12 160 THR A CA 1
ATOM 1191 C C . THR A 1 160 ? -0.748 1.594 20.555 1.00 97.12 160 THR A C 1
ATOM 1193 O O . THR A 1 160 ? -1.154 2.480 21.310 1.00 97.12 160 THR A O 1
ATOM 1196 N N . THR A 1 161 ? -0.246 1.855 19.350 1.00 97.19 161 THR A N 1
ATOM 1197 C CA . THR A 1 161 ? -0.042 3.191 18.804 1.00 97.19 161 THR A CA 1
ATOM 1198 C C . THR A 1 161 ? -1.044 3.442 17.692 1.00 97.19 161 THR A C 1
ATOM 1200 O O . THR A 1 161 ? -1.103 2.723 16.699 1.00 97.19 161 THR A O 1
ATOM 1203 N N . THR A 1 162 ? -1.852 4.480 17.858 1.00 98.25 162 THR A N 1
ATOM 1204 C CA . THR A 1 162 ? -2.853 4.893 16.869 1.00 98.25 162 THR A CA 1
ATOM 1205 C C . THR A 1 162 ? -2.237 5.728 15.738 1.00 98.25 162 THR A C 1
ATOM 1207 O O . THR A 1 162 ? -1.215 6.393 15.942 1.00 98.25 162 THR A O 1
ATOM 1210 N N . PRO A 1 163 ? -2.886 5.824 14.560 1.00 97.75 163 PRO A N 1
ATOM 1211 C CA . PRO A 1 163 ? -2.466 6.748 13.503 1.00 97.75 163 PRO A CA 1
ATOM 1212 C C . PRO A 1 163 ? -2.379 8.214 13.956 1.00 97.75 163 PRO A C 1
ATOM 1214 O O . PRO A 1 163 ? -1.540 8.969 13.458 1.00 97.75 163 PRO A O 1
ATOM 1217 N N . ALA A 1 164 ? -3.215 8.633 14.914 1.00 96.75 164 ALA A N 1
ATOM 1218 C CA . ALA A 1 164 ? -3.169 9.983 15.467 1.00 96.75 164 ALA A CA 1
ATOM 1219 C C . ALA A 1 164 ? -1.920 10.211 16.330 1.00 96.75 164 ALA A C 1
ATOM 1221 O O . ALA A 1 164 ? -1.236 11.224 16.156 1.00 96.75 164 ALA A O 1
ATOM 1222 N N . GLU A 1 165 ? -1.598 9.266 17.218 1.00 97.25 165 GLU A N 1
ATOM 1223 C CA . GLU A 1 165 ? -0.377 9.295 18.035 1.00 97.25 165 GLU A CA 1
ATOM 1224 C C . GLU A 1 165 ? 0.882 9.231 17.162 1.00 97.25 165 GLU A C 1
ATOM 1226 O O . GLU A 1 165 ? 1.831 9.972 17.402 1.00 97.25 165 GLU A O 1
ATOM 1231 N N . ALA A 1 166 ? 0.879 8.426 16.100 1.00 96.44 166 ALA A N 1
ATOM 1232 C CA . ALA A 1 166 ? 2.021 8.261 15.199 1.00 96.44 166 ALA A CA 1
ATOM 1233 C C . ALA A 1 166 ? 2.283 9.466 14.270 1.00 96.44 166 ALA A C 1
ATOM 1235 O O . ALA A 1 166 ? 3.285 9.498 13.550 1.00 96.44 166 ALA A O 1
ATOM 1236 N N . GLY A 1 167 ? 1.380 10.455 14.235 1.00 95.00 167 GLY A N 1
ATOM 1237 C CA . GLY A 1 167 ? 1.440 11.546 13.257 1.00 95.00 167 GLY A CA 1
ATOM 1238 C C . GLY A 1 167 ? 1.109 11.102 11.825 1.00 95.00 167 GLY A C 1
ATOM 1239 O O . GLY A 1 167 ? 1.433 11.804 10.871 1.00 95.00 167 GLY A O 1
ATOM 1240 N N . LEU A 1 168 ? 0.434 9.962 11.664 1.00 96.88 168 LEU A N 1
ATOM 1241 C CA . LEU A 1 168 ? 0.103 9.333 10.381 1.00 96.88 168 LEU A CA 1
ATOM 1242 C C . LEU A 1 168 ? -1.343 9.589 9.942 1.00 96.88 168 LEU A C 1
ATOM 1244 O O . LEU A 1 168 ? -1.871 8.892 9.080 1.00 96.88 168 LEU A O 1
ATOM 1248 N N . MET A 1 169 ? -1.994 10.619 10.487 1.00 96.06 169 MET A N 1
ATOM 1249 C CA . MET A 1 169 ? -3.374 10.975 10.131 1.00 96.06 169 MET A CA 1
ATOM 1250 C C . MET A 1 169 ? -3.579 11.198 8.632 1.00 96.06 169 MET A C 1
ATOM 1252 O O . MET A 1 169 ? -4.681 10.996 8.136 1.00 96.06 169 MET A O 1
ATOM 1256 N N . TRP A 1 170 ? -2.543 11.600 7.897 1.00 95.25 170 TRP A N 1
ATOM 1257 C CA . TRP A 1 170 ? -2.598 11.788 6.447 1.00 95.25 170 TRP A CA 1
ATOM 1258 C C . TRP A 1 170 ? -2.931 10.497 5.676 1.00 95.25 170 TRP A C 1
ATOM 1260 O O . TRP A 1 170 ? -3.471 10.594 4.579 1.00 95.25 170 TRP A O 1
ATOM 1270 N N . THR A 1 171 ? -2.696 9.316 6.261 1.00 97.06 171 THR A N 1
ATOM 1271 C CA . THR A 1 171 ? -3.063 8.012 5.674 1.00 97.06 171 THR A CA 1
ATOM 1272 C C . THR A 1 171 ? -4.567 7.725 5.733 1.00 97.06 171 THR A C 1
ATOM 1274 O O . THR A 1 171 ? -5.067 6.903 4.967 1.00 97.06 171 THR A O 1
ATOM 1277 N N . LEU A 1 172 ? -5.309 8.401 6.622 1.00 97.25 172 LEU A N 1
ATOM 1278 C CA . LEU A 1 172 ? -6.752 8.213 6.765 1.00 97.25 172 LEU A CA 1
ATOM 1279 C C . LEU A 1 172 ? -7.481 8.907 5.619 1.00 97.25 172 LEU A C 1
ATOM 1281 O O . LEU A 1 172 ? -7.517 10.146 5.576 1.00 97.25 172 LEU A O 1
ATOM 1285 N N . GLY A 1 173 ? -8.116 8.109 4.761 1.00 96.75 173 GLY A N 1
ATOM 1286 C CA . GLY A 1 173 ? -8.897 8.592 3.626 1.00 96.75 173 GLY A CA 1
ATOM 1287 C C . GLY A 1 173 ? -10.024 9.537 4.052 1.00 96.75 173 GLY A C 1
ATOM 1288 O O . GLY A 1 173 ? -10.625 9.383 5.118 1.00 96.75 173 GLY A O 1
ATOM 1289 N N . LYS A 1 174 ? -10.313 10.553 3.234 1.00 96.62 174 LYS A N 1
ATOM 1290 C CA . LYS A 1 174 ? -11.324 11.570 3.553 1.00 96.62 174 LYS A CA 1
ATOM 1291 C C . LYS A 1 174 ? -12.707 10.946 3.729 1.00 96.62 174 LYS A C 1
ATOM 1293 O O . LYS A 1 174 ? -13.382 11.274 4.705 1.00 96.62 174 LYS A O 1
ATOM 1298 N N . ARG A 1 175 ? -13.118 10.049 2.824 1.00 97.62 175 ARG A N 1
ATOM 1299 C CA . ARG A 1 175 ? -14.400 9.341 2.948 1.00 97.62 175 ARG A CA 1
ATOM 1300 C C . ARG A 1 175 ? -14.364 8.418 4.158 1.00 97.62 175 ARG A C 1
ATOM 1302 O O . ARG A 1 175 ? -15.315 8.439 4.933 1.00 97.62 175 ARG A O 1
ATOM 1309 N N . ARG A 1 176 ? -13.253 7.710 4.386 1.00 97.69 176 ARG A N 1
ATOM 1310 C CA . ARG A 1 176 ? -13.081 6.826 5.557 1.00 97.69 176 ARG A CA 1
ATOM 1311 C C . ARG A 1 176 ? -13.323 7.560 6.874 1.00 97.69 176 ARG A C 1
ATOM 1313 O O . ARG A 1 176 ? -14.086 7.090 7.710 1.00 97.69 176 ARG A O 1
ATOM 1320 N N . ARG A 1 177 ? -12.761 8.764 7.044 1.00 95.81 177 ARG A N 1
ATOM 1321 C CA . ARG A 1 177 ? -12.975 9.603 8.244 1.00 95.81 177 ARG A CA 1
ATOM 1322 C C . ARG A 1 177 ? -14.440 9.969 8.474 1.00 95.81 177 ARG A C 1
ATOM 1324 O O . ARG A 1 177 ? -14.850 10.113 9.621 1.00 95.81 177 ARG A O 1
ATOM 1331 N N . MET A 1 178 ? -15.201 10.174 7.400 1.00 95.50 178 MET A N 1
ATOM 1332 C CA . MET A 1 178 ? -16.622 10.521 7.478 1.00 95.50 178 MET A CA 1
ATOM 1333 C C . MET A 1 178 ? -17.491 9.288 7.737 1.00 95.50 178 MET A C 1
ATOM 1335 O O . MET A 1 178 ? -18.416 9.359 8.539 1.00 95.50 178 MET A O 1
ATOM 1339 N N . ALA A 1 179 ? -17.185 8.174 7.070 1.00 97.25 179 ALA A N 1
ATOM 1340 C CA . ALA A 1 179 ? -17.928 6.924 7.176 1.00 97.25 179 ALA A CA 1
ATOM 1341 C C . ALA A 1 179 ? -17.656 6.178 8.492 1.00 97.25 179 ALA A C 1
ATOM 1343 O O . ALA A 1 179 ? -18.540 5.485 8.987 1.00 97.25 179 ALA A O 1
ATOM 1344 N N . MET A 1 180 ? -16.458 6.342 9.068 1.00 97.06 180 MET A N 1
ATOM 1345 C CA . MET A 1 180 ? -15.986 5.616 10.254 1.00 97.06 180 MET A CA 1
ATOM 1346 C C . MET A 1 180 ? -16.096 4.088 10.097 1.00 97.06 180 MET A C 1
ATOM 1348 O O . MET A 1 180 ? -16.433 3.375 11.037 1.00 97.06 180 MET A O 1
ATOM 1352 N N . ASP A 1 181 ? -15.806 3.593 8.894 1.00 97.25 181 ASP A N 1
ATOM 1353 C CA . ASP A 1 181 ? -16.011 2.210 8.448 1.00 97.25 181 ASP A CA 1
ATOM 1354 C C . ASP A 1 181 ? -14.707 1.386 8.410 1.00 97.25 181 ASP A C 1
ATOM 1356 O O . ASP A 1 181 ? -14.521 0.541 7.537 1.00 97.25 181 ASP A O 1
ATOM 1360 N N . PHE A 1 182 ? -13.787 1.647 9.342 1.00 98.06 182 PHE A N 1
ATOM 1361 C CA . PHE A 1 182 ? -12.515 0.929 9.502 1.00 98.06 182 PHE A CA 1
ATOM 1362 C C . PHE A 1 182 ? -12.284 0.525 10.969 1.00 98.06 182 PHE A C 1
ATOM 1364 O O . PHE A 1 182 ? -12.820 1.181 11.872 1.00 98.06 182 PHE A O 1
ATOM 1371 N N . PRO A 1 183 ? -11.465 -0.511 11.240 1.00 98.44 183 PRO A N 1
ATOM 1372 C CA . PRO A 1 183 ? -11.213 -0.975 12.603 1.00 98.44 183 PRO A CA 1
ATOM 1373 C C . PRO A 1 183 ? -10.642 0.132 13.494 1.00 98.44 183 PRO A C 1
ATOM 1375 O O . PRO A 1 183 ? -9.664 0.801 13.142 1.00 98.44 183 PRO A O 1
ATOM 1378 N N . GLY A 1 184 ? -11.272 0.337 14.653 1.00 98.12 184 GLY A N 1
ATOM 1379 C CA . GLY A 1 184 ? -10.851 1.343 15.631 1.00 98.12 184 GLY A CA 1
ATOM 1380 C C . GLY A 1 184 ? -11.200 2.796 15.281 1.00 98.12 184 GLY A C 1
ATOM 1381 O O . GLY A 1 184 ? -10.744 3.711 15.973 1.00 98.12 184 GLY A O 1
ATOM 1382 N N . ALA A 1 185 ? -12.034 3.036 14.259 1.00 98.06 185 ALA A N 1
ATOM 1383 C CA . ALA A 1 185 ? -12.414 4.382 13.822 1.00 98.06 185 ALA A CA 1
ATOM 1384 C C . ALA A 1 185 ? -12.936 5.274 14.957 1.00 98.06 185 ALA A C 1
ATOM 1386 O O . ALA A 1 185 ? -12.545 6.435 15.042 1.00 98.06 185 ALA A O 1
ATOM 1387 N N . ALA A 1 186 ? -13.759 4.745 15.868 1.00 97.69 186 ALA A N 1
ATOM 1388 C CA . ALA A 1 186 ? -14.306 5.524 16.982 1.00 97.69 186 ALA A CA 1
ATOM 1389 C C . ALA A 1 186 ? -13.207 6.141 17.870 1.00 97.69 186 ALA A C 1
ATOM 1391 O O . ALA A 1 186 ? -13.281 7.317 18.225 1.00 97.69 186 ALA A O 1
ATOM 1392 N N . ILE A 1 187 ? -12.161 5.369 18.179 1.00 97.50 187 ILE A N 1
ATOM 1393 C CA . ILE A 1 187 ? -11.035 5.802 19.019 1.00 97.50 187 ILE A CA 1
ATOM 1394 C C . ILE A 1 187 ? -10.169 6.804 18.257 1.00 97.50 187 ILE A C 1
ATOM 1396 O O . ILE A 1 187 ? -9.885 7.894 18.756 1.00 97.50 187 ILE A O 1
ATOM 1400 N N . ILE A 1 188 ? -9.794 6.461 17.023 1.00 97.56 188 ILE A N 1
ATOM 1401 C CA . ILE A 1 188 ? -8.906 7.292 16.204 1.00 97.56 188 ILE A CA 1
ATOM 1402 C C . ILE A 1 188 ? -9.566 8.648 15.916 1.00 97.56 188 ILE A C 1
ATOM 1404 O O . ILE A 1 188 ? -8.932 9.695 16.039 1.00 97.56 188 ILE A O 1
ATOM 1408 N N . MET A 1 189 ? -10.863 8.661 15.599 1.00 96.75 189 MET A N 1
ATOM 1409 C CA . MET A 1 189 ? -11.598 9.892 15.304 1.00 96.75 189 MET A CA 1
ATOM 1410 C C . MET A 1 189 ? -11.892 10.735 16.552 1.00 96.75 189 MET A C 1
ATOM 1412 O O . MET A 1 189 ? -11.963 11.962 16.439 1.00 96.75 189 MET A O 1
ATOM 1416 N N . ALA A 1 190 ? -12.002 10.132 17.740 1.00 96.38 190 ALA A N 1
ATOM 1417 C CA . ALA A 1 190 ? -12.051 10.886 18.994 1.00 96.38 190 ALA A CA 1
ATOM 1418 C C . ALA A 1 190 ? -10.744 11.665 19.222 1.00 96.38 190 ALA A C 1
ATOM 1420 O O . ALA A 1 190 ? -10.778 12.864 19.498 1.00 96.38 190 ALA A O 1
ATOM 1421 N N . GLN A 1 191 ? -9.587 11.039 18.974 1.00 95.56 191 GLN A N 1
ATOM 1422 C CA . GLN A 1 191 ? -8.276 11.692 19.098 1.00 95.56 191 GLN A CA 1
ATOM 1423 C C . GLN A 1 191 ? -8.077 12.854 18.114 1.00 95.56 191 GLN A C 1
ATOM 1425 O O . GLN A 1 191 ? -7.306 13.767 18.400 1.00 95.56 191 GLN A O 1
ATOM 1430 N N . VAL A 1 192 ? -8.781 12.876 16.977 1.00 88.38 192 VAL A N 1
ATOM 1431 C CA . VAL A 1 192 ? -8.768 14.037 16.067 1.00 88.38 192 VAL A CA 1
ATOM 1432 C C . VAL A 1 192 ? -9.397 15.266 16.722 1.00 88.38 192 VAL A C 1
ATOM 1434 O O . VAL A 1 192 ? -8.922 16.381 16.516 1.00 88.38 192 VAL A O 1
ATOM 1437 N N . LYS A 1 193 ? -10.458 15.071 17.511 1.00 88.88 193 LYS A N 1
ATOM 1438 C CA . LYS A 1 193 ? -11.177 16.156 18.191 1.00 88.88 193 LYS A CA 1
ATOM 1439 C C . LYS A 1 193 ? -10.489 16.560 19.491 1.00 88.88 193 LYS A C 1
ATOM 1441 O O . LYS A 1 193 ? -10.333 17.745 19.764 1.00 88.88 193 LYS A O 1
ATOM 1446 N N . GLU A 1 194 ? -10.074 15.571 20.274 1.00 94.12 194 GLU A N 1
ATOM 1447 C CA . GLU A 1 194 ? -9.604 15.754 21.653 1.00 94.12 194 GLU A CA 1
ATOM 1448 C C . GLU A 1 194 ? -8.081 15.885 21.766 1.00 94.12 194 GLU A C 1
ATOM 1450 O O . GLU A 1 194 ? -7.578 16.301 22.806 1.00 94.12 194 GLU A O 1
ATOM 1455 N N . LYS A 1 195 ? -7.360 15.612 20.669 1.00 91.62 195 LYS A N 1
ATOM 1456 C CA . LYS A 1 195 ? -5.906 15.409 20.586 1.00 91.62 195 LYS A CA 1
ATOM 1457 C C . LYS A 1 195 ? -5.454 14.111 21.277 1.00 91.62 195 LYS A C 1
ATOM 1459 O O . LYS A 1 195 ? -5.971 13.742 22.330 1.00 91.62 195 LYS A O 1
ATOM 1464 N N . PRO A 1 196 ? -4.472 13.390 20.705 1.00 94.00 196 PRO A N 1
ATOM 1465 C CA . PRO A 1 196 ? -3.936 12.192 21.339 1.00 94.00 196 PRO A CA 1
ATOM 1466 C C . PRO A 1 196 ? -3.122 12.549 22.594 1.00 94.00 196 PRO A C 1
ATOM 1468 O O . PRO A 1 196 ? -2.514 13.617 22.672 1.00 94.00 196 PRO A O 1
ATOM 1471 N N . LYS A 1 197 ? -3.077 11.633 23.573 1.00 93.50 197 LYS A N 1
ATOM 1472 C CA . LYS A 1 197 ? -2.350 11.826 24.847 1.00 93.50 197 LYS A CA 1
ATOM 1473 C C . LYS A 1 197 ? -0.829 11.886 24.680 1.00 93.50 197 LYS A C 1
ATOM 1475 O O . LYS A 1 197 ? -0.142 12.471 25.510 1.00 93.50 197 LYS A O 1
ATOM 1480 N N . ARG A 1 198 ? -0.315 11.262 23.623 1.00 94.31 198 ARG A N 1
ATOM 1481 C CA . ARG A 1 198 ? 1.091 11.268 23.211 1.00 94.31 198 ARG A CA 1
ATOM 1482 C C . ARG A 1 198 ? 1.164 11.467 21.702 1.00 94.31 198 ARG A C 1
ATOM 1484 O O . ARG A 1 198 ? 0.192 11.200 20.998 1.00 94.31 198 ARG A O 1
ATOM 1491 N N . LYS A 1 199 ? 2.298 11.952 21.203 1.00 94.44 199 LYS A N 1
ATOM 1492 C CA . LYS A 1 199 ? 2.513 12.132 19.767 1.00 94.44 199 LYS A CA 1
ATOM 1493 C C . LYS A 1 199 ? 3.971 11.873 19.407 1.00 94.44 199 LYS A C 1
ATOM 1495 O O . LYS A 1 199 ? 4.854 12.373 20.098 1.00 94.44 199 LYS A O 1
ATOM 1500 N N . ARG A 1 200 ? 4.203 11.132 18.325 1.00 93.19 200 ARG A N 1
ATOM 1501 C CA . ARG A 1 200 ? 5.523 10.950 17.720 1.00 93.19 200 ARG A CA 1
ATOM 1502 C C . ARG A 1 200 ? 6.054 12.295 17.216 1.00 93.19 200 ARG A C 1
ATOM 1504 O O . ARG A 1 200 ? 5.320 13.058 16.580 1.00 93.19 200 ARG A O 1
ATOM 1511 N N . VAL A 1 201 ? 7.318 12.567 17.509 1.00 90.00 201 VAL A N 1
ATOM 1512 C CA . VAL A 1 201 ? 8.081 13.748 17.081 1.00 90.00 201 VAL A CA 1
ATOM 1513 C C . VAL A 1 201 ? 9.473 13.297 16.623 1.00 90.00 201 VAL A C 1
ATOM 1515 O O . VAL A 1 201 ? 9.860 12.170 16.934 1.00 90.00 201 VAL A O 1
ATOM 1518 N N . GLY A 1 202 ? 10.162 14.136 15.846 1.00 81.75 202 GLY A N 1
ATOM 1519 C CA . GLY A 1 202 ? 11.552 13.923 15.420 1.00 81.75 202 GLY A CA 1
ATOM 1520 C C . GLY A 1 202 ? 12.551 14.553 16.376 1.00 81.75 202 GLY A C 1
ATOM 1521 O O . GLY A 1 202 ? 12.144 15.498 17.093 1.00 81.75 202 GLY A O 1
#

Secondary structure (DSSP, 8-state):
-EEEESTTHHHHHHTTBSS--TTPPTTBEEEEEEE-TTS-EEEEEEEEE-SSSSEEEEE-GGGHHHHHHHHHHHHHHHHHTT---EEEE---------STTHHHHHHTTBSS-GGGS-TTBEEEEEETTEEEEEEE---SS--SSS------BTTTB-TT--TTTTT-GGGS-HHHHHHT-STTHHHHHHHHHH--SS----